Protein 4XEF (pdb70)

GO terms:
  GO:0038083 peptidyl-tyrosine autophosphorylation (P, IDA)
  GO:0014069 postsynaptic density (C, TAS)
  GO:0048167 regulation of synaptic plasticity (P, TAS)
  GO:0004715 non-membrane spanning protein tyrosine kinase activity (F, IDA)
  GO:0048471 perinuclear region of cytoplasm (C, IDA)
  GO:0005634 nucleus (C, IDA)
  GO:0005925 focal adhesion (C, IDA)
  GO:0030027 lamellipodium (C, IDA)
  GO:0043267 negative regulation of potassium ion transport (P, IDA)
  GO:2000058 regulation of ubiquitin-dependent protein catabolic process (P, IDA)
  GO:0018108 peptidyl-tyrosine phosphorylation (P, IDA)
  GO:0046777 protein autophosphorylation (P, TAS)
  GO:0001954 positive regulation of cell-matrix adhesion (P, IMP)
  GO:0042976 activation of Janus kinase activity (P, IMP)
  GO:0043066 negative regulation of apoptotic process (P, IMP)
  GO:0045638 negative regulation of myeloid cell differentiation (P, IMP)
  GO:0045860 positive regulation of protein kinase activity (P, IMP)
  GO:0030155 regulation of cell adhesion (P, IMP)
  GO:0030335 positive regulation of cell migration (P, IMP)
  GO:0030838 positive regulation of actin filament polymerization (P, IMP)

InterPro domains:
  IPR000299 FERM domain [PS50057] (39-359)
  IPR000719 Protein kinase domain [PS50011] (425-683)
  IPR001245 Serine-threonine/tyrosine-protein kinase, catalytic domain [PF07714] (427-679)
  IPR001245 Serine-threonine/tyrosine-protein kinase, catalytic domain [PR00109] (502-515)
  IPR001245 Serine-threonine/tyrosine-protein kinase, catalytic domain [PR00109] (539-557)
  IPR001245 Serine-threonine/tyrosine-protein kinase, catalytic domain [PR00109] (587-597)
  IPR001245 Serine-threonine/tyrosine-protein kinase, catalytic domain [PR00109] (606-628)
  IPR001245 Serine-threonine/tyrosine-protein kinase, catalytic domain [PR00109] (650-672)
  IPR005189 Focal adhesion kinase, targeting (FAT) domain [PF03623] (870-1000)
  IPR008266 Tyrosine-protein kinase, active site [PS00109] (545-557)
  IPR011009 Protein kinase-like domain superfamily [SSF56112] (417-694)
  IPR011993 PH-like domain superfamily [G3DSA:2.30.29.30] (260-366)
  IPR014352 FERM/acyl-CoA-binding protein superfamily [G3DSA:1.20.80.10] (136-259)
  IPR017441 Protein kinase, ATP binding site [PS00107] (431-457)
  IPR019748 FERM central domain [PF00373] (143-255)
  IPR019748 FERM central domain [cd14473] (150-254)
  IPR019749 Band 4.1 domain [SM00295] (35-265)
  IPR020635 Tyrosine-protein kinase, catalytic domain [SM00219] (425-679)
  IPR029071 Ubiquitin-like domain superfamily [SSF54236] (37-137)
  IPR035963 FERM superfamily, second domain [SSF47031] (138-256)

Radius of gyration: 25.41 Å; Cα contacts (8 Å, |Δi|>4): 255; chains: 6; bounding box: 43×77×59 Å

Organism: Homo sapiens (NCBI:txid9606)

Structure (mmCIF, N/CA/C/O backbone):
data_4XEF
#
_entry.id   4XEF
#
_cell.length_a   27.482
_cell.length_b   78.094
_cell.length_c   165.418
_cell.angle_alpha   90.00
_cell.angle_beta   90.00
_cell.angle_gamma   90.00
#
_symmetry.space_group_name_H-M   'P 21 21 21'
#
loop_
_entity.id
_entity.type
_entity.pdbx_description
1 polymer 'Protein-tyrosine kinase 2-beta'
2 polymer '20-mer peptide containing LD1 motif of leupaxin'
3 water water
#
loop_
_atom_site.group_PDB
_atom_site.id
_atom_site.type_symbol
_atom_site.label_atom_id
_atom_site.label_alt_id
_atom_site.label_comp_id
_atom_site.label_asym_id
_atom_site.label_entity_id
_atom_site.label_seq_id
_atom_site.pdbx_PDB_ins_code
_atom_site.Cartn_x
_atom_site.Cartn_y
_atom_site.Cartn_z
_atom_site.occupancy
_atom_site.B_iso_or_equiv
_atom_site.auth_seq_id
_atom_site.auth_comp_id
_atom_site.auth_asym_id
_atom_site.auth_atom_id
_atom_site.pdbx_PDB_model_num
ATOM 1 N N . MET A 1 4 ? 5.434 -6.093 6.375 1.00 60.32 870 MET A N 1
ATOM 2 C CA . MET A 1 4 ? 6.041 -4.902 6.971 1.00 61.32 870 MET A CA 1
ATOM 3 C C . MET A 1 4 ? 6.927 -4.202 5.954 1.00 63.15 870 MET A C 1
ATOM 4 O O . MET A 1 4 ? 7.812 -4.816 5.350 1.00 64.19 870 MET A O 1
ATOM 6 N N . ALA A 1 5 ? 6.683 -2.914 5.758 1.00 57.32 871 ALA A N 1
ATOM 7 C CA . ALA A 1 5 ? 7.423 -2.164 4.756 1.00 59.32 871 ALA A CA 1
ATOM 8 C C . ALA A 1 5 ? 7.947 -0.852 5.314 1.00 57.27 871 ALA A C 1
ATOM 9 O O . ALA A 1 5 ? 7.189 0.084 5.541 1.00 54.85 871 ALA A O 1
ATOM 11 N N . ASN A 1 6 ? 9.255 -0.792 5.517 1.00 57.09 872 ASN A N 1
ATOM 12 C CA . ASN A 1 6 ? 9.912 0.417 5.970 1.00 55.14 872 ASN A CA 1
ATOM 13 C C . ASN A 1 6 ? 10.103 1.390 4.826 1.00 50.38 872 ASN A C 1
ATOM 14 O O . ASN A 1 6 ? 10.158 0.987 3.670 1.00 51.81 872 ASN A O 1
ATOM 19 N N . LEU A 1 7 ? 10.211 2.672 5.149 1.00 48.49 873 LEU A N 1
ATOM 20 C CA . LEU A 1 7 ? 10.437 3.689 4.137 1.00 47.83 873 LEU A CA 1
ATOM 21 C C . LEU A 1 7 ? 11.915 4.001 3.985 1.00 46.57 873 LEU A C 1
ATOM 22 O O . LEU A 1 7 ? 12.679 3.876 4.931 1.00 47.04 873 LEU A O 1
ATOM 27 N N . ASP A 1 8 ? 12.306 4.393 2.781 1.00 47.62 874 ASP A N 1
ATOM 28 C CA . ASP A 1 8 ? 13.656 4.867 2.511 1.00 49.64 874 ASP A CA 1
ATOM 2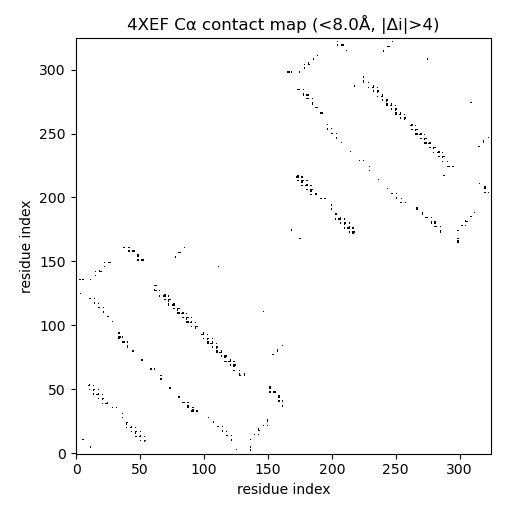9 C C . ASP A 1 8 ? 13.847 6.195 3.224 1.00 44.19 874 ASP A C 1
ATOM 30 O O . ASP A 1 8 ? 13.076 7.125 3.024 1.00 44.43 874 ASP A O 1
ATOM 35 N N . ARG A 1 9 ? 14.864 6.303 4.058 1.00 45.35 875 ARG A N 1
ATOM 36 C CA . ARG A 1 9 ? 15.023 7.544 4.805 1.00 46.93 875 ARG A CA 1
ATOM 37 C C . ARG A 1 9 ? 16.271 8.315 4.363 1.00 46.74 875 ARG A C 1
ATOM 38 O O . ARG A 1 9 ? 16.694 9.258 5.027 1.00 50.32 875 ARG A O 1
ATOM 46 N N . THR A 1 10 ? 16.823 7.930 3.220 1.00 49.31 876 THR A N 1
ATOM 47 C CA . THR A 1 10 ? 18.032 8.556 2.698 1.00 57.01 876 THR A CA 1
ATOM 48 C C . THR A 1 10 ? 17.969 10.081 2.746 1.00 57.91 876 THR A C 1
ATOM 49 O O . THR A 1 10 ? 18.793 10.716 3.405 1.00 58.56 876 THR A O 1
ATOM 53 N N . ASP A 1 11 ? 16.976 10.666 2.086 1.00 55.44 877 ASP A N 1
ATOM 54 C CA . ASP A 1 11 ? 16.808 12.116 2.150 1.00 55.39 877 ASP A CA 1
ATOM 55 C C . ASP A 1 11 ? 15.532 12.543 2.884 1.00 52.02 877 ASP A C 1
ATOM 56 O O . ASP A 1 11 ? 14.915 13.535 2.513 1.00 51.83 877 ASP A O 1
ATOM 61 N N . ASP A 1 12 ? 15.143 11.793 3.919 1.00 47.31 878 ASP A N 1
ATOM 62 C CA . ASP A 1 12 ? 13.935 12.074 4.681 1.00 42.04 878 ASP A CA 1
ATOM 63 C C . ASP A 1 12 ? 14.317 13.009 5.795 1.00 40.77 878 ASP A C 1
ATOM 64 O O . ASP A 1 12 ? 14.750 12.561 6.863 1.00 39.48 878 ASP A O 1
ATOM 69 N N . LEU A 1 13 ? 14.158 14.304 5.545 1.00 38.97 879 LEU A N 1
ATOM 70 C CA . LEU A 1 13 ? 14.549 15.331 6.508 1.00 41.40 879 LEU A CA 1
ATOM 71 C C . LEU A 1 13 ? 13.689 15.333 7.767 1.00 35.31 879 LEU A C 1
ATOM 72 O O . LEU A 1 13 ? 14.170 15.667 8.850 1.00 35.15 879 LEU A O 1
ATOM 77 N N . VAL A 1 14 ? 12.424 14.959 7.636 1.00 31.78 880 VAL A N 1
ATOM 78 C CA . VAL A 1 14 ? 11.574 14.893 8.802 1.00 33.15 880 VAL A CA 1
ATOM 79 C C . VAL A 1 14 ? 12.079 13.798 9.727 1.00 32.25 880 VAL A C 1
ATOM 80 O O . VAL A 1 14 ? 12.266 14.017 10.920 1.00 29.32 880 VAL A O 1
ATOM 84 N N . TYR A 1 15 ? 12.332 12.628 9.166 1.00 32.54 881 TYR A N 1
ATOM 85 C CA . TYR A 1 15 ? 12.927 11.526 9.912 1.00 33.65 881 TYR A CA 1
ATOM 86 C C . TYR A 1 15 ? 14.229 11.933 10.630 1.00 36.05 881 TYR A C 1
ATOM 87 O O . TYR A 1 15 ? 14.466 11.631 11.812 1.00 33.06 881 TYR A O 1
ATOM 96 N N . LEU A 1 16 ? 15.082 12.626 9.893 1.00 36.72 882 LEU A N 1
ATOM 97 C CA . LEU A 1 16 ? 16.354 13.074 10.432 1.00 36.92 882 LEU A CA 1
ATOM 98 C C . LEU A 1 16 ? 16.161 14.040 11.579 1.00 33.21 882 LEU A C 1
ATOM 99 O O . LEU A 1 16 ? 16.899 14.019 12.550 1.00 33.81 882 LEU A O 1
ATOM 104 N N . ASN A 1 17 ? 15.166 14.904 11.465 1.00 33.31 883 ASN A N 1
ATOM 105 C CA . ASN A 1 17 ? 14.976 15.912 12.491 1.00 33.76 883 ASN A CA 1
ATOM 106 C C . ASN A 1 17 ? 14.382 15.303 13.760 1.00 30.61 883 ASN A C 1
ATOM 107 O O . ASN A 1 17 ? 14.731 15.696 14.877 1.00 29.16 883 ASN A O 1
ATOM 112 N N . VAL A 1 18 ? 13.515 14.319 13.577 1.00 29.18 884 VAL A N 1
ATOM 113 C CA . VAL A 1 18 ? 12.955 13.601 14.708 1.00 30.00 884 VAL A CA 1
ATOM 114 C C . VAL A 1 18 ? 14.098 12.962 15.472 1.00 31.05 884 VAL A C 1
ATOM 115 O O . VAL A 1 18 ? 14.173 13.061 16.708 1.00 29.99 884 VAL A O 1
ATOM 119 N N . MET A 1 19 ? 15.027 12.347 14.742 1.00 30.67 885 MET A N 1
ATOM 120 C CA . MET A 1 19 ? 16.173 11.716 15.401 1.00 31.90 885 MET A CA 1
ATOM 121 C C . MET A 1 19 ? 17.004 12.720 16.186 1.00 33.20 885 MET A C 1
ATOM 122 O O . MET A 1 19 ? 17.371 12.477 17.336 1.00 34.85 885 MET A O 1
ATOM 127 N N . GLU A 1 20 ? 17.316 13.840 15.558 1.00 34.32 886 GLU A N 1
ATOM 128 C CA . GLU A 1 20 ? 18.020 14.906 16.245 1.00 35.57 886 GLU A CA 1
ATOM 129 C C . GLU A 1 20 ? 17.283 15.332 17.516 1.00 33.59 886 GLU A C 1
ATOM 130 O O . GLU A 1 20 ? 17.904 15.581 18.546 1.00 34.13 886 GLU A O 1
ATOM 136 N N . LEU A 1 21 ? 15.956 15.386 17.445 1.00 30.50 887 LEU A N 1
ATOM 137 C CA . LEU A 1 21 ? 15.163 15.839 18.575 1.00 32.69 887 LEU A CA 1
ATOM 138 C C . LEU A 1 21 ? 15.258 14.794 19.682 1.00 33.01 887 LEU A C 1
ATOM 139 O O . LEU A 1 21 ? 15.464 15.113 20.844 1.00 33.46 887 LEU A O 1
ATOM 144 N N . VAL A 1 22 ? 15.081 13.536 19.313 1.00 33.66 888 VAL A N 1
ATOM 145 C CA . VAL A 1 22 ? 15.210 12.469 20.291 1.00 32.66 888 VAL A CA 1
ATOM 146 C C . VAL A 1 22 ? 16.603 12.489 20.927 1.00 33.23 888 VAL A C 1
ATOM 147 O O . VAL A 1 22 ? 16.723 12.423 22.139 1.00 36.62 888 VAL A O 1
ATOM 151 N N . ARG A 1 23 ? 17.652 12.614 20.135 1.00 32.50 889 ARG A N 1
ATOM 152 C CA . ARG A 1 23 ? 18.988 12.650 20.699 1.00 35.86 889 ARG A CA 1
ATOM 153 C C . ARG A 1 23 ? 19.112 13.786 21.696 1.00 35.63 889 ARG A C 1
ATOM 154 O O . ARG A 1 23 ? 19.773 13.655 22.711 1.00 39.04 889 ARG A O 1
ATOM 162 N N . ALA A 1 24 ? 18.441 14.893 21.419 1.00 33.55 890 ALA A N 1
ATOM 163 C CA . ALA A 1 24 ? 18.509 16.033 22.310 1.00 36.04 890 ALA A CA 1
ATOM 164 C C . ALA A 1 24 ? 17.795 15.718 23.639 1.00 38.53 890 ALA A C 1
ATOM 165 O O . ALA A 1 24 ? 18.294 16.086 24.698 1.00 39.24 890 ALA A O 1
ATOM 167 N N . VAL A 1 25 ? 16.660 15.016 23.599 1.00 35.08 891 VAL A N 1
ATOM 168 C CA . VAL A 1 25 ? 16.010 14.631 24.842 1.00 36.42 891 VAL A CA 1
ATOM 169 C C . VAL A 1 25 ? 16.879 13.634 25.630 1.00 38.06 891 VAL A C 1
ATOM 170 O O . VAL A 1 25 ? 17.035 13.771 26.840 1.00 41.03 891 VAL A O 1
ATOM 174 N N . LEU A 1 26 ? 17.456 12.648 24.951 1.00 35.95 892 LEU A N 1
ATOM 175 C CA . LEU A 1 26 ? 18.363 11.694 25.593 1.00 38.77 892 LEU A CA 1
ATOM 176 C C . LEU A 1 26 ? 19.506 12.399 26.297 1.00 43.51 892 LEU A C 1
ATOM 177 O O . LEU A 1 26 ? 19.935 11.994 27.369 1.00 44.02 892 LEU A O 1
ATOM 182 N N . GLU A 1 27 ? 20.006 13.464 25.677 1.00 44.19 893 GLU A N 1
ATOM 183 C CA . GLU A 1 27 ? 21.060 14.253 26.291 1.00 46.69 893 GL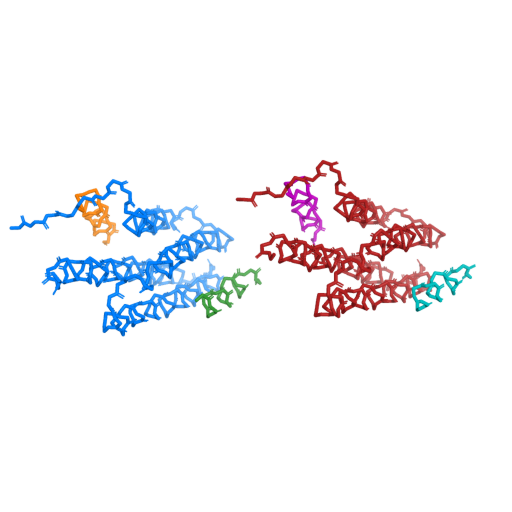U A CA 1
ATOM 184 C C . GLU A 1 27 ? 20.551 14.901 27.553 1.00 48.41 893 GLU A C 1
ATOM 185 O O . GLU A 1 27 ? 21.145 14.733 28.604 1.00 52.68 893 GLU A O 1
ATOM 191 N N . LEU A 1 28 ? 19.448 15.639 27.443 1.00 45.40 894 LEU A N 1
ATOM 192 C CA . LEU A 1 28 ? 18.814 16.267 28.606 1.00 47.29 894 LEU A CA 1
ATOM 193 C C . LEU A 1 28 ? 18.636 15.233 29.704 1.00 49.15 894 LEU A C 1
ATOM 194 O O . LEU A 1 28 ? 18.878 15.511 30.866 1.00 50.90 894 LEU A O 1
ATOM 199 N N . LYS A 1 29 ? 18.227 14.034 29.314 1.00 49.95 895 LYS A N 1
ATOM 200 C CA . LYS A 1 29 ? 17.923 12.972 30.263 1.00 49.55 895 LYS A CA 1
ATOM 201 C C . LYS A 1 29 ? 19.154 12.514 31.041 1.00 51.07 895 LYS A C 1
ATOM 202 O O . LYS A 1 29 ? 19.084 12.288 32.246 1.00 55.76 895 LYS A O 1
ATOM 208 N N . ASN A 1 30 ? 20.274 12.370 30.341 1.00 53.62 896 ASN A N 1
ATOM 209 C CA . ASN A 1 30 ? 21.459 11.728 30.901 1.00 56.75 896 ASN A CA 1
ATOM 210 C C . ASN A 1 30 ? 22.296 12.690 31.715 1.00 58.61 896 ASN A C 1
ATOM 211 O O . ASN A 1 30 ? 23.116 12.276 32.535 1.00 59.32 896 ASN A O 1
ATOM 216 N N . GLU A 1 31 ? 22.083 13.978 31.494 1.00 56.99 897 GLU A N 1
ATOM 217 C CA . GLU A 1 31 ? 22.888 14.964 32.180 1.00 61.24 897 GLU A CA 1
ATOM 218 C C . GLU A 1 31 ? 22.118 15.886 33.128 1.00 62.33 897 GLU A C 1
ATOM 219 O O . GLU A 1 31 ? 22.691 16.827 33.657 1.00 66.52 897 GLU A O 1
ATOM 225 N N . LEU A 1 32 ? 20.845 15.607 33.381 1.00 60.04 898 LEU A N 1
ATOM 226 C CA . LEU A 1 32 ? 20.072 16.464 34.272 1.00 60.20 898 LEU A CA 1
ATOM 227 C C . LEU A 1 32 ? 20.637 16.401 35.684 1.00 66.64 898 LEU A C 1
ATOM 228 O O . LEU A 1 32 ? 20.384 17.280 36.497 1.00 67.02 898 LEU A O 1
ATOM 233 N N . SER A 1 33 ? 21.397 15.347 35.965 1.00 67.66 899 SER A N 1
ATOM 234 C CA . SER A 1 33 ? 22.041 15.153 37.258 1.00 71.48 899 SER A CA 1
ATOM 235 C C . SER A 1 33 ? 23.238 16.076 37.494 1.00 74.91 899 SER A C 1
ATOM 236 O O . SER A 1 33 ? 23.334 16.717 38.534 1.00 78.45 899 SER A O 1
ATOM 239 N N . GLN A 1 34 ? 24.145 16.141 36.528 1.00 73.73 900 GLN A N 1
ATOM 240 C CA . GLN A 1 34 ? 25.355 16.941 36.658 1.00 75.09 900 GLN A CA 1
ATOM 241 C C . GLN A 1 34 ? 25.175 18.386 36.176 1.00 79.50 900 GLN A C 1
ATOM 242 O O . GLN A 1 34 ? 26.087 18.971 35.580 1.00 84.66 900 GLN A O 1
ATOM 244 N N . LEU A 1 35 ? 24.003 18.963 36.431 1.00 77.50 901 LEU A N 1
ATOM 245 C CA . LEU A 1 35 ? 23.733 20.335 35.990 1.00 76.97 901 LEU A CA 1
ATOM 246 C C . LEU A 1 35 ? 23.213 21.265 37.083 1.00 75.98 901 LEU A C 1
ATOM 247 O O . LEU A 1 35 ? 22.302 20.920 37.831 1.00 75.55 901 LEU A O 1
ATOM 252 N N . PRO A 1 36 ? 23.797 22.464 37.159 1.00 78.02 902 PRO A N 1
ATOM 253 C CA . PRO A 1 36 ? 23.400 23.529 38.077 1.00 79.49 902 PRO A CA 1
ATOM 254 C C . PRO A 1 36 ? 22.133 24.215 37.576 1.00 77.86 902 PRO A C 1
ATOM 255 O O . PRO A 1 36 ? 21.779 24.042 36.417 1.00 75.77 902 PRO A O 1
ATOM 259 N N . PRO A 1 37 ? 21.459 24.995 38.432 1.00 81.03 903 PRO A N 1
ATOM 260 C CA . PRO A 1 37 ? 20.235 25.708 38.033 1.00 80.45 903 PRO A CA 1
ATOM 261 C C . PRO A 1 37 ? 20.381 26.596 36.782 1.00 78.30 903 PRO A C 1
ATOM 262 O O . PRO A 1 37 ? 19.370 27.075 36.256 1.00 78.11 903 PRO A O 1
ATOM 266 N N . GLU A 1 38 ? 21.613 26.818 36.328 1.00 78.82 904 GLU A N 1
ATOM 267 C CA . GLU A 1 38 ? 21.861 27.673 35.171 1.00 80.59 904 GLU A CA 1
ATOM 268 C C . GLU A 1 38 ? 21.892 26.829 33.910 1.00 75.01 904 GLU A C 1
ATOM 269 O O . GLU A 1 38 ? 21.489 27.276 32.839 1.00 73.58 904 GLU A O 1
ATOM 271 N N . GLY A 1 39 ? 22.355 25.592 34.055 1.00 73.57 905 GLY A N 1
ATOM 272 C CA . GLY A 1 39 ? 22.414 24.652 32.953 1.00 69.22 905 GLY A CA 1
ATOM 273 C C . GLY A 1 39 ? 21.049 24.144 32.531 1.00 65.88 905 GLY A C 1
ATOM 274 O O . GLY A 1 39 ? 20.924 23.453 31.524 1.00 63.12 905 GLY A O 1
ATOM 275 N N . TYR A 1 40 ? 20.014 24.479 33.292 1.00 66.75 906 TYR A N 1
ATOM 276 C CA . TYR A 1 40 ? 18.668 24.038 32.932 1.00 65.03 906 TYR A CA 1
ATOM 277 C C . TYR A 1 40 ? 18.215 24.621 31.601 1.00 58.40 906 TYR A C 1
ATOM 278 O O . TYR A 1 40 ? 17.737 23.900 30.740 1.00 56.00 906 TYR A O 1
ATOM 287 N N . VAL A 1 41 ? 18.362 25.931 31.445 1.00 60.02 907 VAL A N 1
ATOM 288 C CA . VAL A 1 41 ? 17.882 26.612 30.249 1.00 58.61 907 VAL A CA 1
ATOM 289 C C . VAL A 1 41 ? 18.617 26.151 29.005 1.00 54.04 907 VAL A C 1
ATOM 290 O O . VAL A 1 41 ? 18.066 26.181 27.920 1.00 52.82 907 VAL A O 1
ATOM 294 N N . VAL A 1 42 ? 19.863 25.739 29.175 1.00 57.82 908 VAL A N 1
ATOM 295 C CA . VAL A 1 42 ? 20.679 25.260 28.072 1.00 55.35 908 VAL A CA 1
ATOM 296 C C . VAL A 1 42 ? 20.066 24.034 27.401 1.00 52.28 908 VAL A C 1
ATOM 297 O O . VAL A 1 42 ? 19.749 24.058 26.210 1.00 51.08 908 VAL A O 1
ATOM 301 N N . VAL A 1 43 ? 19.888 22.964 28.169 1.00 53.42 909 VAL A N 1
ATOM 302 C CA . VAL A 1 43 ? 19.371 21.714 27.615 1.00 47.76 909 VAL A CA 1
ATOM 303 C C . VAL A 1 43 ? 17.954 21.843 27.054 1.00 45.64 909 VAL A C 1
ATOM 304 O O . VAL A 1 43 ? 17.620 21.179 26.073 1.00 46.23 909 VAL A O 1
ATOM 308 N N . VAL A 1 44 ? 17.137 22.703 27.659 1.00 46.37 910 VAL A N 1
ATOM 309 C CA . VAL A 1 44 ? 15.761 22.907 27.211 1.00 44.65 910 VAL A CA 1
ATOM 310 C C . VAL A 1 44 ? 15.772 23.682 25.905 1.00 46.54 910 VAL A C 1
ATOM 311 O O . VAL A 1 44 ? 14.990 23.418 24.993 1.00 46.44 910 VAL A O 1
ATOM 315 N N . LYS A 1 45 ? 16.681 24.636 25.819 1.00 48.67 911 LYS A N 1
ATOM 316 C CA . LYS A 1 45 ? 16.833 25.429 24.620 1.00 49.44 911 LYS A CA 1
ATOM 317 C C . LYS A 1 45 ? 17.224 24.541 23.463 1.00 46.35 911 LYS A C 1
ATOM 318 O O . LYS A 1 45 ? 16.674 24.660 22.380 1.00 44.90 911 LYS A O 1
ATOM 324 N N . ASN A 1 46 ? 18.179 23.648 23.703 1.00 45.23 912 ASN A N 1
ATOM 325 C CA . ASN A 1 46 ? 18.626 22.730 22.659 1.00 46.51 912 ASN A CA 1
ATOM 326 C C . ASN A 1 46 ? 17.444 21.918 22.098 1.00 43.01 912 ASN A C 1
ATOM 327 O O . ASN A 1 46 ? 17.264 21.824 20.888 1.00 42.06 912 ASN A O 1
ATOM 332 N N . VAL A 1 47 ? 16.642 21.354 22.995 1.00 41.82 913 VAL A N 1
ATOM 333 C CA . VAL A 1 47 ? 15.401 20.673 22.633 1.00 38.14 913 VAL A CA 1
ATOM 334 C C . VAL A 1 47 ? 14.454 21.595 21.858 1.00 38.02 913 VAL A C 1
ATOM 335 O O . VAL A 1 47 ? 13.872 21.201 20.847 1.00 37.61 913 VAL A O 1
ATOM 339 N N . GLY A 1 48 ? 14.302 22.827 22.322 1.00 39.11 914 GLY A N 1
ATOM 340 C CA . GLY A 1 48 ? 13.481 23.787 21.606 1.00 40.39 914 GLY A CA 1
ATOM 341 C C . GLY A 1 48 ? 13.966 24.040 20.191 1.00 38.97 914 GLY A C 1
ATOM 342 O O . GLY A 1 48 ? 13.187 24.016 19.246 1.00 40.72 914 GLY A O 1
ATOM 343 N N . LEU A 1 49 ? 15.260 24.286 20.042 1.00 41.31 915 LEU A N 1
ATOM 344 C CA . LEU A 1 49 ? 15.847 24.529 18.728 1.00 42.42 915 LEU A CA 1
ATOM 345 C C . LEU A 1 49 ? 15.700 23.338 17.764 1.00 40.65 915 LEU A C 1
ATOM 346 O O . LEU A 1 49 ? 15.470 23.519 16.565 1.00 39.12 915 LEU A O 1
ATOM 351 N N . THR A 1 50 ? 15.841 22.118 18.267 1.00 37.14 916 THR A N 1
ATOM 352 C CA . THR A 1 50 ? 15.710 20.987 17.364 1.00 39.27 916 THR A CA 1
ATOM 353 C C . THR A 1 50 ? 14.237 20.755 17.031 1.00 35.77 916 THR A C 1
ATOM 354 O O . THR A 1 50 ? 13.912 20.307 15.932 1.00 34.99 916 THR A O 1
ATOM 358 N N . LEU A 1 51 ? 13.348 21.094 17.956 1.00 32.67 917 LEU A N 1
ATOM 359 C CA . LEU A 1 51 ? 11.919 21.019 17.676 1.00 34.45 917 LEU A CA 1
ATOM 360 C C . LEU A 1 51 ? 11.549 21.967 16.555 1.00 38.13 917 LEU A C 1
ATOM 361 O O . LEU A 1 51 ? 10.874 21.577 15.601 1.00 38.53 917 LEU A O 1
ATOM 366 N N . ARG A 1 52 ? 11.992 23.220 16.661 1.00 39.47 918 ARG A N 1
ATOM 367 C CA . ARG A 1 52 ? 11.726 24.203 15.604 1.00 41.30 918 ARG A CA 1
ATOM 368 C C . ARG A 1 52 ? 12.211 23.760 14.214 1.00 38.35 918 ARG A C 1
ATOM 369 O O . ARG A 1 52 ? 11.540 23.977 13.197 1.00 40.44 918 ARG A O 1
ATOM 377 N N . LYS A 1 53 ? 13.391 23.162 14.180 1.00 36.54 919 LYS A N 1
ATOM 378 C CA . LYS A 1 53 ? 13.939 22.626 12.956 1.00 35.81 919 LYS A CA 1
ATOM 379 C C . LYS A 1 53 ? 13.019 21.522 12.428 1.00 37.05 919 LYS A C 1
ATOM 380 O O . LYS A 1 53 ? 12.681 21.502 11.239 1.00 39.00 919 LYS A O 1
ATOM 386 N N . LEU A 1 54 ? 12.562 20.638 13.312 1.00 33.39 920 LEU A N 1
ATOM 387 C CA . LEU A 1 54 ? 11.668 19.567 12.892 1.00 34.02 920 LEU A CA 1
ATOM 388 C C . LEU A 1 54 ? 10.358 20.092 12.284 1.00 35.47 920 LEU A C 1
ATOM 389 O O . LEU A 1 54 ? 9.944 19.690 11.182 1.00 34.78 920 LEU A O 1
ATOM 394 N N . ILE A 1 55 ? 9.705 20.979 13.022 1.00 34.02 921 ILE A N 1
ATOM 395 C CA . ILE A 1 55 ? 8.450 21.569 12.578 1.00 35.94 921 ILE A CA 1
ATOM 396 C C . ILE A 1 55 ? 8.588 22.324 11.257 1.00 37.82 921 ILE A C 1
ATOM 397 O O . ILE A 1 55 ? 7.700 22.265 10.403 1.00 39.63 921 ILE A O 1
ATOM 402 N N . GLY A 1 56 ? 9.720 22.987 11.060 1.00 38.53 922 GLY A N 1
ATOM 403 C CA . GLY A 1 56 ? 9.944 23.700 9.827 1.00 38.20 922 GLY A CA 1
ATOM 404 C C . GLY A 1 56 ? 10.028 22.760 8.644 1.00 39.99 922 GLY A C 1
ATOM 405 O O . GLY A 1 56 ? 9.552 23.082 7.561 1.00 41.73 922 GLY A O 1
ATOM 406 N N . SER A 1 57 ? 10.633 21.592 8.857 1.00 39.78 923 SER A N 1
ATOM 407 C CA . SER A 1 57 ? 10.825 20.599 7.804 1.00 34.22 923 SER A CA 1
ATOM 408 C C . SER A 1 57 ? 9.484 19.984 7.434 1.00 37.50 923 SER A C 1
ATOM 409 O O . SER A 1 57 ? 9.221 19.679 6.267 1.00 39.02 923 SER A O 1
ATOM 412 N N . VAL A 1 58 ? 8.624 19.829 8.433 1.00 35.59 924 VAL A N 1
ATOM 413 C CA . VAL A 1 58 ? 7.259 19.372 8.189 1.00 36.82 924 VAL A CA 1
ATOM 414 C C . VAL A 1 58 ? 6.477 20.412 7.370 1.00 40.46 924 VAL A C 1
ATOM 415 O O . VAL A 1 58 ? 5.798 20.069 6.401 1.00 40.98 924 VAL A O 1
ATOM 419 N N . ASP A 1 59 ? 6.595 21.686 7.730 1.00 41.31 925 ASP A N 1
ATOM 420 C CA . ASP A 1 59 ? 5.892 22.744 6.994 1.00 43.11 925 ASP A CA 1
ATOM 421 C C . ASP A 1 59 ? 6.271 22.820 5.508 1.00 44.25 925 ASP A C 1
ATOM 422 O O . ASP A 1 59 ? 5.415 23.046 4.657 1.00 44.16 925 ASP A O 1
ATOM 427 N N . ASP A 1 60 ? 7.546 22.621 5.203 1.00 44.40 926 ASP A N 1
ATOM 428 C CA . ASP A 1 60 ? 7.975 22.535 3.816 1.00 48.06 926 ASP A CA 1
ATOM 429 C C . ASP A 1 60 ? 7.268 21.421 3.072 1.00 47.05 926 ASP A C 1
ATOM 430 O O . ASP A 1 60 ? 6.973 21.527 1.883 1.00 51.96 926 ASP A O 1
ATOM 435 N N . LEU A 1 61 ? 7.009 20.347 3.793 1.00 43.54 927 LEU A N 1
ATOM 436 C CA . LEU A 1 61 ? 6.480 19.134 3.213 1.00 43.92 927 LEU A CA 1
ATOM 437 C C . LEU A 1 61 ? 5.003 19.254 2.959 1.00 45.43 927 LEU A C 1
ATOM 438 O O . LEU A 1 61 ? 4.549 18.901 1.893 1.00 47.47 927 LEU A O 1
ATOM 443 N N . LEU A 1 62 ? 4.268 19.742 3.962 1.00 43.66 928 LEU A N 1
ATOM 444 C CA . LEU A 1 62 ? 2.789 19.809 3.959 1.00 45.34 928 LEU A CA 1
ATOM 445 C C . LEU A 1 62 ? 2.077 20.145 2.647 1.00 45.48 928 LEU A C 1
ATOM 446 O O . LEU A 1 62 ? 1.059 19.527 2.337 1.00 48.49 928 LEU A O 1
ATOM 451 N N . PRO A 1 63 ? 2.579 21.133 1.878 1.00 49.32 929 PRO A N 1
ATOM 452 C CA . PRO A 1 63 ? 1.882 21.455 0.623 1.00 49.07 929 PRO A CA 1
ATOM 453 C C . PRO A 1 63 ? 1.880 20.375 -0.466 1.00 50.22 929 PRO A C 1
ATOM 454 O O . PRO A 1 63 ? 1.040 20.428 -1.371 1.00 51.01 929 PRO A O 1
ATOM 458 N N . SER A 1 64 ? 2.797 19.419 -0.408 1.00 48.71 930 SER A N 1
ATOM 459 C CA . SER A 1 64 ? 2.868 18.413 -1.467 1.00 48.11 930 SER A CA 1
ATOM 460 C C . SER A 1 64 ? 1.965 17.200 -1.216 1.00 49.50 930 SER A C 1
ATOM 461 O O . SER A 1 64 ? 1.518 16.545 -2.168 1.00 48.40 930 SER A O 1
ATOM 464 N N . LEU A 1 65 ? 1.681 16.908 0.056 1.00 50.56 931 LEU A N 1
ATOM 465 C CA . LEU A 1 65 ? 0.794 15.794 0.393 1.00 50.72 931 LEU A CA 1
ATOM 466 C C . LEU A 1 65 ? -0.669 16.244 0.351 1.00 49.30 931 LEU A C 1
ATOM 467 O O . LEU A 1 65 ? -0.934 17.438 0.451 1.00 51.26 931 LEU A O 1
ATOM 472 N N . PRO A 1 66 ? -1.612 15.297 0.147 1.00 53.97 932 PRO A N 1
ATOM 473 C CA . PRO A 1 66 ? -3.034 15.634 -0.025 1.00 55.19 932 PRO A CA 1
ATOM 474 C C . PRO A 1 66 ? -3.592 16.412 1.147 1.00 53.73 932 PRO A C 1
ATOM 475 O O . PRO A 1 66 ? -3.123 16.269 2.276 1.00 53.27 932 PRO A O 1
ATOM 479 N N . SER A 1 67 ? -4.605 17.220 0.860 1.00 56.71 933 SER A N 1
ATOM 480 C CA . SER A 1 67 ? -5.085 18.226 1.787 1.00 54.68 933 SER A CA 1
ATOM 481 C C . SER A 1 67 ? -5.730 17.646 3.031 1.00 54.49 933 SER A C 1
ATOM 482 O O . SER A 1 67 ? -5.878 18.351 4.024 1.00 56.95 933 SER A O 1
ATOM 485 N N . SER A 1 68 ? -6.109 16.375 2.980 1.00 55.16 934 SER A N 1
ATOM 486 C CA . SER A 1 68 ? -6.820 15.737 4.090 1.00 55.13 934 SER A CA 1
ATOM 487 C C . SER A 1 68 ? -5.890 15.249 5.214 1.00 53.72 934 SER A C 1
ATOM 488 O O . SER A 1 68 ? -6.314 15.081 6.358 1.00 54.48 934 SER A O 1
ATOM 491 N N . SER A 1 69 ? -4.623 15.023 4.883 1.00 52.82 935 SER A N 1
ATOM 492 C CA . SER A 1 69 ? -3.625 14.623 5.875 1.00 49.33 935 SER A CA 1
ATOM 493 C C . SER A 1 69 ? -3.176 15.821 6.705 1.00 49.89 935 SER A C 1
ATOM 494 O O . SER A 1 69 ? -2.617 15.668 7.788 1.00 51.12 935 SER A O 1
ATOM 497 N N . ARG A 1 70 ? -3.429 17.020 6.203 1.00 48.84 936 ARG A N 1
ATOM 498 C CA . ARG A 1 70 ? -2.999 18.210 6.905 1.00 48.87 936 ARG A CA 1
ATOM 499 C C . ARG A 1 70 ? -3.677 18.383 8.259 1.00 53.11 936 ARG A C 1
ATOM 500 O O . ARG A 1 70 ? -3.060 18.896 9.176 1.00 51.56 936 ARG A O 1
ATOM 508 N N . THR A 1 71 ? -4.926 17.943 8.394 1.00 58.25 937 THR A N 1
ATOM 509 C CA . THR A 1 71 ? -5.642 18.033 9.673 1.00 54.00 937 THR A CA 1
ATOM 510 C C . THR A 1 71 ? -4.916 17.302 10.808 1.00 51.76 937 THR A C 1
ATOM 511 O O . THR A 1 71 ? -4.579 17.898 11.841 1.00 52.45 937 THR A O 1
ATOM 515 N N . GLU A 1 72 ? -4.699 16.003 10.612 1.00 51.56 938 GLU A N 1
ATOM 516 C CA . GLU A 1 72 ? -4.065 15.159 11.626 1.00 51.65 938 GLU A CA 1
ATOM 517 C C . GLU A 1 72 ? -2.660 15.654 11.939 1.00 50.64 938 GLU A C 1
ATOM 518 O O . GLU A 1 72 ? -2.254 15.734 13.098 1.00 51.79 938 GLU A O 1
ATOM 524 N N . ILE A 1 73 ? -1.923 15.995 10.891 1.00 47.93 939 ILE A N 1
ATOM 525 C CA . ILE A 1 73 ? -0.544 16.434 11.037 1.00 44.70 939 ILE A CA 1
ATOM 526 C C . ILE A 1 73 ? -0.397 17.776 11.755 1.00 46.86 939 ILE A C 1
ATOM 527 O O . ILE A 1 73 ? 0.476 17.928 12.612 1.00 47.77 939 ILE A O 1
ATOM 532 N N . GLU A 1 74 ? -1.248 18.741 11.435 1.00 48.54 940 GLU A N 1
ATOM 533 C CA . GLU A 1 74 ? -1.268 19.973 12.200 1.00 49.08 940 GLU A CA 1
ATOM 534 C C . GLU A 1 74 ? -1.708 19.690 13.622 1.00 49.04 940 GLU A C 1
ATOM 535 O O . GLU A 1 74 ? -1.362 20.416 14.544 1.00 50.88 940 GLU A O 1
ATOM 541 N N . GLY A 1 75 ? -2.464 18.618 13.810 1.00 48.51 941 GLY A N 1
ATOM 542 C CA . GLY A 1 75 ? -2.864 18.263 15.153 1.00 48.46 941 GLY A CA 1
ATOM 543 C C . GLY A 1 75 ? -1.679 17.813 15.997 1.00 48.65 941 GLY A C 1
ATOM 544 O O . GLY A 1 75 ? -1.534 18.237 17.142 1.00 49.83 941 GLY A O 1
ATOM 545 N N . THR A 1 76 ? -0.822 16.956 15.441 1.00 45.84 942 THR A N 1
ATOM 546 C CA . THR A 1 76 ? 0.370 16.512 16.167 1.00 43.48 942 THR A CA 1
ATOM 547 C C . THR A 1 76 ? 1.359 17.675 16.398 1.00 43.20 942 THR A C 1
ATOM 548 O O . THR A 1 76 ? 1.983 17.740 17.455 1.00 43.33 942 THR A O 1
ATOM 552 N N . GLN A 1 77 ? 1.471 18.604 15.444 1.00 42.83 943 GLN A N 1
ATOM 553 C CA . GLN A 1 77 ? 2.343 19.778 15.626 1.00 44.45 943 GLN A CA 1
ATOM 554 C C . GLN A 1 77 ? 1.949 20.623 16.831 1.00 44.51 943 GLN A C 1
ATOM 555 O O . GLN A 1 77 ? 2.810 21.030 17.606 1.00 43.71 943 GLN A O 1
ATOM 561 N N . LYS A 1 78 ? 0.655 20.869 16.998 1.00 48.50 944 LYS A N 1
ATOM 562 C CA . LYS A 1 78 ? 0.183 21.686 18.105 1.00 49.86 944 LYS A CA 1
ATOM 563 C C . LYS A 1 78 ? 0.454 20.951 19.410 1.00 47.35 944 LYS A C 1
ATOM 564 O O . LYS A 1 78 ? 0.780 21.567 20.413 1.00 50.99 944 LYS A O 1
ATOM 570 N N . LEU A 1 79 ? 0.336 19.628 19.390 1.00 48.85 945 LEU A N 1
ATOM 571 C CA . LEU A 1 79 ? 0.617 18.805 20.569 1.00 46.29 945 LEU A CA 1
ATOM 572 C C . LEU A 1 79 ? 2.075 18.929 21.017 1.00 46.56 945 LEU A C 1
ATOM 573 O O . LEU A 1 79 ? 2.380 18.921 22.216 1.00 47.16 945 LEU A O 1
ATOM 578 N N . LEU A 1 80 ? 2.978 19.044 20.042 1.00 44.98 946 LEU A N 1
ATOM 579 C CA . LEU A 1 80 ? 4.389 19.340 20.315 1.00 42.61 946 LEU A CA 1
ATOM 580 C C . LEU A 1 80 ? 4.598 20.718 20.992 1.00 44.19 946 LEU A C 1
ATOM 581 O O . LEU A 1 80 ? 5.415 20.843 21.905 1.00 42.42 946 LEU A O 1
ATOM 586 N N . ASN A 1 81 ? 3.872 21.747 20.568 1.00 45.58 947 ASN A N 1
ATOM 587 C CA . ASN A 1 81 ? 3.999 23.048 21.241 1.00 49.20 947 ASN A CA 1
ATOM 588 C C . ASN A 1 81 ? 3.615 22.961 22.713 1.00 49.16 947 ASN A C 1
ATOM 589 O O . ASN A 1 81 ? 4.318 23.458 23.603 1.00 45.79 947 ASN A O 1
ATOM 594 N N . LYS A 1 82 ? 2.472 22.329 22.942 1.00 50.02 948 LYS A N 1
ATOM 595 C CA . LYS A 1 82 ? 1.930 22.131 24.274 1.00 50.24 948 LYS A CA 1
ATOM 596 C C . LYS A 1 82 ? 2.921 21.334 25.147 1.00 49.21 948 LYS A C 1
ATOM 597 O O . LYS A 1 82 ? 3.057 21.568 26.350 1.00 48.89 948 LYS A O 1
ATOM 603 N N . ASP A 1 83 ? 3.640 20.414 24.519 1.00 46.63 949 ASP A N 1
ATOM 604 C CA . ASP A 1 83 ? 4.642 19.635 25.230 1.00 43.86 949 ASP A CA 1
ATOM 605 C C . ASP A 1 83 ? 5.876 20.453 25.553 1.00 42.51 949 ASP A C 1
ATOM 606 O O . ASP A 1 83 ? 6.478 20.285 26.601 1.00 41.65 949 ASP A O 1
ATOM 611 N N . LEU A 1 84 ? 6.269 21.324 24.637 1.00 44.92 950 LEU A N 1
ATOM 612 C CA . LEU A 1 84 ? 7.398 22.213 24.887 1.00 44.38 950 LEU A CA 1
ATOM 613 C C . LEU A 1 84 ? 7.035 23.207 26.005 1.00 45.78 950 LEU A C 1
ATOM 614 O O . LEU A 1 84 ? 7.834 23.473 26.911 1.00 44.00 950 LEU A O 1
ATOM 619 N N . ALA A 1 85 ? 5.825 23.758 25.932 1.00 45.84 951 ALA A N 1
ATOM 620 C CA . ALA A 1 85 ? 5.381 24.753 26.908 1.00 47.42 951 ALA A CA 1
ATOM 621 C C . ALA A 1 85 ? 5.411 24.116 28.289 1.00 50.09 951 ALA A C 1
ATOM 622 O O . ALA A 1 85 ? 5.838 24.733 29.257 1.00 51.96 951 ALA A O 1
ATOM 624 N N . GLU A 1 86 ? 4.989 22.861 28.358 1.00 48.02 952 GLU A N 1
ATOM 625 C CA . GLU A 1 86 ? 5.054 22.096 29.591 1.00 49.20 952 GLU A CA 1
ATOM 626 C C . GLU A 1 86 ? 6.485 21.849 30.078 1.00 49.98 952 GLU A C 1
ATOM 627 O O . GLU A 1 86 ? 6.761 21.936 31.279 1.00 53.02 952 GLU A O 1
ATOM 633 N N . LEU A 1 87 ? 7.398 21.545 29.161 1.00 46.59 953 LEU A N 1
ATOM 634 C CA . LEU A 1 87 ? 8.799 21.367 29.543 1.00 45.17 953 LEU A CA 1
ATOM 635 C C . LEU A 1 87 ? 9.321 22.667 30.122 1.00 46.07 953 LEU A C 1
ATOM 636 O O . LEU A 1 87 ? 10.126 22.671 31.044 1.00 44.74 953 LEU A O 1
ATOM 641 N N . ILE A 1 88 ? 8.843 23.779 29.585 1.00 47.30 954 ILE A N 1
ATOM 642 C CA . ILE A 1 88 ? 9.304 25.074 30.064 1.00 50.12 954 ILE A CA 1
ATOM 643 C C . ILE A 1 88 ? 8.783 25.367 31.477 1.00 53.26 954 ILE A C 1
ATOM 644 O O . ILE A 1 88 ? 9.529 25.884 32.313 1.00 52.07 954 ILE A O 1
ATOM 649 N N . ASN A 1 89 ? 7.524 25.020 31.743 1.00 51.59 955 ASN A N 1
ATOM 650 C CA . ASN A 1 89 ? 6.942 25.191 33.072 1.00 54.33 955 ASN A CA 1
ATOM 651 C C . ASN A 1 89 ? 7.726 24.410 34.108 1.00 54.43 955 ASN A C 1
ATOM 652 O O . ASN A 1 89 ? 8.070 24.932 35.166 1.00 56.23 955 ASN A O 1
ATOM 657 N N . LYS A 1 90 ? 8.023 23.160 33.777 1.00 51.30 956 LYS A N 1
ATOM 658 C CA . LYS A 1 90 ? 8.796 22.286 34.648 1.00 50.78 956 LYS A CA 1
ATOM 659 C C . LYS A 1 90 ? 10.255 22.732 34.798 1.00 51.38 956 LYS A C 1
ATOM 660 O O . LYS A 1 90 ? 10.897 22.439 35.810 1.00 55.16 956 LYS A O 1
ATOM 666 N N . MET A 1 91 ? 10.785 23.432 33.803 1.00 48.65 957 MET A N 1
ATOM 667 C CA . MET A 1 91 ? 12.105 24.012 33.961 1.00 49.93 957 MET A CA 1
ATOM 668 C C . MET A 1 91 ? 12.055 25.134 35.008 1.00 53.05 957 MET A C 1
ATOM 669 O O . MET A 1 91 ? 12.935 25.238 35.851 1.00 54.14 957 MET A O 1
ATOM 674 N N . ARG A 1 92 ? 11.017 25.961 34.956 1.00 52.45 958 ARG A N 1
ATOM 675 C CA . ARG A 1 92 ? 10.868 27.069 35.888 1.00 56.29 958 ARG A CA 1
ATOM 676 C C . ARG A 1 92 ? 10.743 26.574 37.322 1.00 59.32 958 ARG A C 1
ATOM 677 O O . ARG A 1 92 ? 11.378 27.106 38.231 1.00 59.55 958 ARG A O 1
ATOM 685 N N . LEU A 1 93 ? 9.907 25.564 37.522 1.00 56.70 959 LEU A N 1
ATOM 686 C CA . LEU A 1 93 ? 9.732 24.994 38.841 1.00 56.48 959 LEU A CA 1
ATOM 687 C C . LEU A 1 93 ? 11.039 24.430 39.364 1.00 57.20 959 LEU A C 1
ATOM 688 O O . LEU A 1 93 ? 11.305 24.492 40.560 1.00 60.65 959 LEU A O 1
ATOM 693 N N . ALA A 1 94 ? 11.857 23.880 38.477 1.00 53.28 960 ALA A N 1
ATOM 694 C CA . ALA A 1 94 ? 13.122 23.299 38.914 1.00 54.99 960 ALA A CA 1
ATOM 695 C C . ALA A 1 94 ? 14.107 24.383 39.329 1.00 58.27 960 ALA A C 1
ATOM 696 O O . ALA A 1 94 ? 14.915 24.189 40.243 1.00 57.66 960 ALA A O 1
ATOM 698 N N . GLN A 1 95 ? 14.037 25.525 38.651 1.00 56.29 961 GLN A N 1
ATOM 699 C CA . GLN A 1 95 ? 14.935 26.631 38.944 1.00 59.77 961 GLN A CA 1
ATOM 700 C C . GLN A 1 95 ? 14.576 27.279 40.275 1.00 62.32 961 GLN A C 1
ATOM 701 O O . GLN A 1 95 ? 15.441 27.766 41.000 1.00 61.77 961 GLN A O 1
ATOM 707 N N . GLN A 1 96 ? 13.286 27.265 40.581 1.00 62.07 962 GLN A N 1
ATOM 708 C CA . GLN A 1 96 ? 12.762 27.887 41.781 1.00 62.14 962 GLN A CA 1
ATOM 709 C C . GLN A 1 96 ? 12.916 26.979 43.000 1.00 64.11 962 GLN A C 1
ATOM 710 O O . GLN A 1 96 ? 12.926 27.454 44.128 1.00 69.63 962 GLN A O 1
ATOM 716 N N . ASN A 1 97 ? 13.034 25.677 42.773 1.00 61.11 963 ASN A N 1
ATOM 717 C CA . ASN A 1 97 ? 13.192 24.729 43.863 1.00 58.65 963 ASN A CA 1
ATOM 718 C C . ASN A 1 97 ? 14.593 24.149 43.833 1.00 57.98 963 ASN A C 1
ATOM 719 O O . ASN A 1 97 ? 14.813 23.005 44.214 1.00 59.81 963 ASN A O 1
ATOM 724 N N . ALA A 1 98 ? 15.539 24.960 43.384 1.00 56.45 964 ALA A N 1
ATOM 725 C CA . ALA A 1 98 ? 16.921 24.534 43.216 1.00 58.43 964 ALA A CA 1
ATOM 726 C C . ALA A 1 98 ? 17.620 24.187 44.532 1.00 63.49 964 ALA A C 1
ATOM 727 O O . ALA A 1 98 ? 18.486 23.315 44.575 1.00 61.21 964 ALA A O 1
ATOM 729 N N . VAL A 1 99 ? 17.263 24.892 45.600 1.00 65.88 965 VAL A N 1
ATOM 730 C CA . VAL A 1 99 ? 17.875 24.640 46.897 1.00 66.21 965 VAL A CA 1
ATOM 731 C C . VAL A 1 99 ? 16.850 24.157 47.920 1.00 65.92 965 VAL A C 1
ATOM 732 O O . VAL A 1 99 ? 17.097 24.199 49.119 1.00 70.71 965 VAL A O 1
ATOM 736 N N . THR A 1 100 ? 15.699 23.695 47.449 1.00 63.37 966 THR A N 1
ATOM 737 C CA . THR A 1 100 ? 14.693 23.148 48.350 1.00 64.98 966 THR A CA 1
ATOM 738 C C . THR A 1 100 ? 14.680 21.630 48.241 1.00 62.30 966 THR A C 1
ATOM 739 O O . THR A 1 100 ? 15.479 21.051 47.507 1.00 62.30 966 THR A O 1
ATOM 743 N N . SER A 1 101 ? 13.774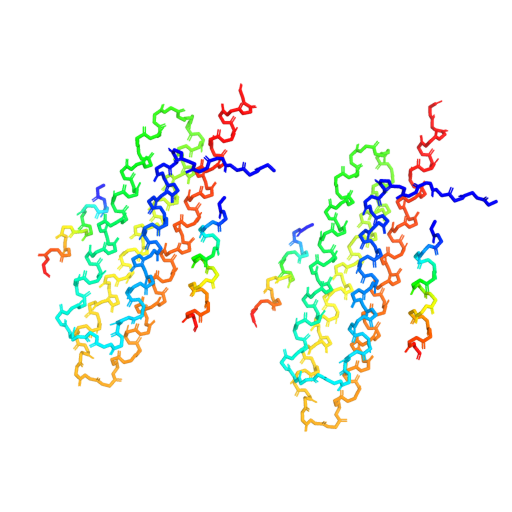 20.986 48.969 1.00 61.95 967 SER A N 1
ATOM 744 C CA . SER A 1 101 ? 13.707 19.530 48.947 1.00 62.36 967 SER A CA 1
ATOM 745 C C . SER A 1 101 ? 12.752 19.012 47.866 1.00 61.34 967 SER A C 1
ATOM 746 O O . SER A 1 101 ? 12.448 17.824 47.804 1.00 62.30 967 SER A O 1
ATOM 749 N N . LEU A 1 102 ? 12.282 19.910 47.012 1.00 60.91 968 LEU A N 1
ATOM 750 C CA . LEU A 1 102 ? 11.440 19.512 45.903 1.00 59.85 968 LEU A CA 1
ATOM 751 C C . LEU A 1 102 ? 12.252 19.480 44.623 1.00 57.85 968 LEU A C 1
ATOM 752 O O . LEU A 1 102 ? 11.705 19.333 43.541 1.00 59.56 968 LEU A O 1
ATOM 757 N N . SER A 1 103 ? 13.565 19.620 44.756 1.00 61.39 969 SER A N 1
ATOM 758 C CA . SER A 1 103 ? 14.460 19.660 43.607 1.00 58.70 969 SER A CA 1
ATOM 759 C C . SER A 1 103 ? 14.386 18.379 42.773 1.00 58.18 969 SER A C 1
ATOM 760 O O . SER A 1 103 ? 14.343 18.424 41.553 1.00 58.02 969 SER A O 1
ATOM 763 N N . GLU A 1 104 ? 14.363 17.238 43.442 1.00 62.50 970 GLU A N 1
ATOM 764 C CA . GLU A 1 104 ? 14.304 15.960 42.754 1.00 61.60 970 GLU A CA 1
ATOM 765 C C . GLU A 1 104 ? 12.997 15.799 41.985 1.00 59.39 970 GLU A C 1
ATOM 766 O O . GLU A 1 104 ? 12.988 15.354 40.829 1.00 59.94 970 GLU A O 1
ATOM 772 N N . GLU A 1 105 ? 11.898 16.171 42.630 1.00 56.99 971 GLU A N 1
ATOM 773 C CA . GLU A 1 105 ? 10.576 16.021 42.044 1.00 58.40 971 GLU A CA 1
ATOM 774 C C . GLU A 1 105 ? 10.407 16.914 40.810 1.00 56.71 971 GLU A C 1
ATOM 775 O O . GLU A 1 105 ? 9.698 16.574 39.869 1.00 55.29 971 GLU A O 1
ATOM 781 N N . ALA A 1 106 ? 11.079 18.052 40.821 1.00 56.04 972 ALA A N 1
ATOM 782 C CA . ALA A 1 106 ? 11.022 18.976 39.712 1.00 52.69 972 ALA A CA 1
ATOM 783 C C . ALA A 1 106 ? 11.807 18.442 38.505 1.00 53.39 972 ALA A C 1
ATOM 784 O O . ALA A 1 106 ? 11.301 18.414 37.374 1.00 48.71 972 ALA A O 1
ATOM 786 N N . LYS A 1 107 ? 13.029 17.978 38.756 1.00 52.54 973 LYS A N 1
ATOM 787 C CA . LYS A 1 107 ? 13.861 17.466 37.680 1.00 51.00 973 LYS A CA 1
ATOM 788 C C . LYS A 1 107 ? 13.267 16.178 37.140 1.00 49.99 973 LYS A C 1
ATOM 789 O O . LYS A 1 107 ? 13.391 15.889 35.955 1.00 51.07 973 LYS A O 1
ATOM 795 N N . ARG A 1 108 ? 12.587 15.432 38.005 1.00 51.24 974 ARG A N 1
ATOM 796 C CA . ARG A 1 108 ? 11.888 14.215 37.596 1.00 53.05 974 ARG A CA 1
ATOM 797 C C . ARG A 1 108 ? 10.730 14.552 36.646 1.00 51.28 974 ARG A C 1
ATOM 798 O O . ARG A 1 108 ? 10.472 13.849 35.656 1.00 49.31 974 ARG A O 1
ATOM 806 N N . GLN A 1 109 ? 10.038 15.644 36.949 1.00 48.47 975 GLN A N 1
ATOM 807 C CA . GLN A 1 109 ? 8.968 16.107 36.079 1.00 50.34 975 GLN A CA 1
ATOM 808 C C . GLN A 1 109 ? 9.491 16.755 34.814 1.00 45.81 975 GLN A C 1
ATOM 809 O O . GLN A 1 109 ? 8.763 16.860 33.834 1.00 43.41 975 GLN A O 1
ATOM 815 N N . MET A 1 110 ? 10.747 17.190 34.845 1.00 45.93 976 MET A N 1
ATOM 816 C CA . MET A 1 110 ? 11.403 17.683 33.643 1.00 44.28 976 MET A CA 1
ATOM 817 C C . MET A 1 110 ? 11.704 16.536 32.689 1.00 44.29 976 MET A C 1
ATOM 818 O O . MET A 1 110 ? 11.501 16.661 31.482 1.00 42.90 976 MET A O 1
ATOM 823 N N . LEU A 1 111 ? 12.199 15.426 33.232 1.00 44.62 977 LEU A N 1
ATOM 824 C CA . LEU A 1 111 ? 12.513 14.253 32.424 1.00 45.16 977 LEU A CA 1
ATOM 825 C C . LEU A 1 111 ? 11.247 13.669 31.774 1.00 45.05 977 LEU A C 1
ATOM 826 O O . LEU A 1 111 ? 11.235 13.279 30.594 1.00 42.97 977 LEU A O 1
ATOM 831 N N . THR A 1 112 ? 10.176 13.644 32.557 1.00 44.32 978 THR A N 1
ATOM 832 C CA . THR A 1 112 ? 8.877 13.171 32.093 1.00 43.26 978 THR A CA 1
ATOM 833 C C . THR A 1 112 ? 8.325 14.020 30.951 1.00 40.40 978 THR A C 1
ATOM 834 O O . THR A 1 112 ? 7.907 13.488 29.923 1.00 40.82 978 THR A O 1
ATOM 838 N N . ALA A 1 113 ? 8.319 15.332 31.136 1.00 38.82 979 ALA A N 1
ATOM 839 C CA . ALA A 1 113 ? 7.854 16.253 30.100 1.00 37.63 979 ALA A CA 1
ATOM 840 C C . ALA A 1 113 ? 8.647 16.134 28.769 1.00 37.95 979 ALA A C 1
ATOM 841 O O . ALA A 1 113 ? 8.060 16.103 27.680 1.00 36.96 979 ALA A O 1
ATOM 843 N N . SER A 1 114 ? 9.973 16.056 28.862 1.00 36.27 980 SER A N 1
ATOM 844 C CA . SER A 1 114 ? 10.818 15.885 27.685 1.00 35.50 980 SER A CA 1
ATOM 845 C C . SER A 1 114 ? 10.582 14.524 27.061 1.00 35.55 980 SER A C 1
ATOM 846 O O . SER A 1 114 ? 10.646 14.366 25.847 1.00 37.14 980 SER A O 1
ATOM 849 N N . HIS A 1 115 ? 10.302 13.536 27.898 1.00 37.31 981 HIS A N 1
ATOM 850 C CA . HIS A 1 115 ? 10.013 12.202 27.407 1.00 39.11 981 HIS A CA 1
ATOM 851 C C . HIS A 1 115 ? 8.773 12.235 26.509 1.00 37.16 981 HIS A C 1
ATOM 852 O O . HIS A 1 115 ? 8.783 11.717 25.394 1.00 35.51 981 HIS A O 1
ATOM 859 N N . THR A 1 116 ? 7.710 12.862 27.014 1.00 37.57 982 THR A N 1
ATOM 860 C CA . THR A 1 116 ? 6.445 12.998 26.288 1.00 36.82 982 THR A CA 1
ATOM 861 C C . THR A 1 116 ? 6.660 13.731 24.959 1.00 35.31 982 THR A C 1
ATOM 862 O O . THR A 1 116 ? 6.034 13.416 23.953 1.00 33.78 982 THR A O 1
ATOM 866 N N . LEU A 1 117 ? 7.554 14.706 24.969 1.00 34.01 983 LEU A N 1
ATOM 867 C CA . LEU A 1 117 ? 7.883 15.446 23.767 1.00 34.80 983 LEU A CA 1
ATOM 868 C C . LEU A 1 117 ? 8.525 14.542 22.726 1.00 34.45 983 LEU A C 1
ATOM 869 O O . LEU A 1 117 ? 8.199 14.612 21.548 1.00 33.07 983 LEU A O 1
ATOM 874 N N . ALA A 1 118 ? 9.430 13.675 23.158 1.00 34.01 984 ALA A N 1
ATOM 875 C CA . ALA A 1 118 ? 10.069 12.750 22.221 1.00 31.89 984 ALA A CA 1
ATOM 876 C C . ALA A 1 118 ? 9.074 11.767 21.634 1.00 33.41 984 ALA A C 1
ATOM 877 O O . ALA A 1 118 ? 9.083 11.493 20.436 1.00 31.77 984 ALA A O 1
ATOM 879 N N . VAL A 1 119 ? 8.225 11.208 22.493 1.00 35.77 985 VAL A N 1
ATOM 880 C CA . VAL A 1 119 ? 7.216 10.260 22.032 1.00 37.99 985 VAL A CA 1
ATOM 881 C C . VAL A 1 119 ? 6.242 10.934 21.063 1.00 36.72 985 VAL A C 1
ATOM 882 O O . VAL A 1 119 ? 5.857 10.345 20.057 1.00 36.25 985 VAL A O 1
ATOM 886 N N . ASP A 1 120 ? 5.856 12.177 21.344 1.00 34.39 986 ASP A N 1
ATOM 887 C CA . ASP A 1 120 ? 4.897 12.847 20.465 1.00 35.27 986 ASP A CA 1
ATOM 888 C C . ASP A 1 120 ? 5.548 13.311 19.157 1.00 34.76 986 ASP A C 1
ATOM 889 O O . ASP A 1 120 ? 4.864 13.538 18.157 1.00 34.99 986 ASP A O 1
ATOM 894 N N . ALA A 1 121 ? 6.871 13.411 19.156 1.00 34.75 987 ALA A N 1
ATOM 895 C CA . ALA A 1 121 ? 7.610 13.674 17.933 1.00 32.03 987 ALA A CA 1
ATOM 896 C C . ALA A 1 121 ? 7.530 12.441 17.069 1.00 32.24 987 ALA A C 1
ATOM 897 O O 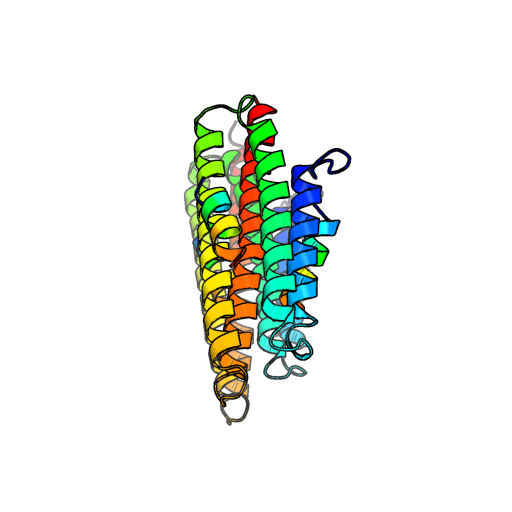. ALA A 1 121 ? 7.509 12.534 15.861 1.00 29.60 987 ALA A O 1
ATOM 899 N N . LYS A 1 122 ? 7.496 11.271 17.706 1.00 33.54 988 LYS A N 1
ATOM 900 C CA . LYS A 1 122 ? 7.358 10.020 16.974 1.00 32.40 988 LYS A CA 1
ATOM 901 C C . LYS A 1 122 ? 5.943 9.934 16.401 1.00 34.79 988 LYS A C 1
ATOM 902 O O . LYS A 1 122 ? 5.732 9.456 15.275 1.00 38.03 988 LYS A O 1
ATOM 908 N N . ASN A 1 123 ? 4.965 10.410 17.167 1.00 35.75 989 ASN A N 1
ATOM 909 C CA . ASN A 1 123 ? 3.584 10.428 16.690 1.00 36.01 989 ASN A CA 1
ATOM 910 C C . ASN A 1 123 ? 3.483 11.271 15.424 1.00 35.53 989 ASN A C 1
ATOM 911 O O . ASN A 1 123 ? 2.806 10.888 14.471 1.00 36.02 989 ASN A O 1
ATOM 916 N N . LEU A 1 124 ? 4.155 12.419 15.406 1.00 35.13 990 LEU A N 1
ATOM 917 C CA . LEU A 1 124 ? 4.200 13.240 14.184 1.00 34.37 990 LEU A CA 1
ATOM 918 C C . LEU A 1 124 ? 4.776 12.471 13.008 1.00 31.94 990 LEU A C 1
ATOM 919 O O . LEU A 1 124 ? 4.215 12.489 11.919 1.00 35.60 990 LEU A O 1
ATOM 924 N N . LEU A 1 125 ? 5.911 11.815 13.221 1.00 32.85 991 LEU A N 1
ATOM 925 C CA . LEU A 1 125 ? 6.577 11.080 12.150 1.00 33.75 991 LEU A CA 1
ATOM 926 C C . LEU A 1 125 ? 5.661 10.015 11.560 1.00 34.92 991 LEU A C 1
ATOM 927 O O . LEU A 1 125 ? 5.598 9.850 10.340 1.00 37.46 991 LEU A O 1
ATOM 932 N N . ASP A 1 126 ? 4.914 9.314 12.401 1.00 35.53 992 ASP A N 1
ATOM 933 C CA . ASP A 1 126 ? 3.990 8.281 11.902 1.00 37.71 992 ASP A CA 1
ATOM 934 C C . ASP A 1 126 ? 2.833 8.862 11.091 1.00 37.42 992 ASP A C 1
ATOM 935 O O . ASP A 1 126 ? 2.449 8.322 10.051 1.00 38.65 992 ASP A O 1
ATOM 940 N N . ALA A 1 127 ? 2.301 9.984 11.546 1.00 32.60 993 ALA A N 1
ATOM 941 C CA . ALA A 1 127 ? 1.283 10.684 10.782 1.00 36.72 993 ALA A CA 1
ATOM 942 C C . ALA A 1 127 ? 1.821 11.187 9.434 1.00 37.48 993 ALA A C 1
ATOM 943 O O . ALA A 1 127 ? 1.083 11.230 8.454 1.00 37.38 993 ALA A O 1
ATOM 945 N N . VAL A 1 128 ? 3.100 11.560 9.383 1.00 35.13 994 VAL A N 1
ATOM 946 C CA . VAL A 1 128 ? 3.700 12.032 8.140 1.00 36.40 994 VAL A CA 1
ATOM 947 C C . VAL A 1 128 ? 4.006 10.865 7.209 1.00 38.55 994 VAL A C 1
ATOM 948 O O . VAL A 1 128 ? 3.789 10.967 5.995 1.00 38.74 994 VAL A O 1
ATOM 952 N N . ASP A 1 129 ? 4.523 9.765 7.768 1.00 39.29 995 ASP A N 1
ATOM 953 C CA . ASP A 1 129 ? 4.786 8.550 6.975 1.00 41.41 995 ASP A CA 1
ATOM 954 C C . ASP A 1 129 ? 3.493 7.996 6.388 1.00 45.29 995 ASP A C 1
ATOM 955 O O . ASP A 1 129 ? 3.431 7.641 5.206 1.00 46.79 995 ASP A O 1
ATOM 960 N N . GLN A 1 130 ? 2.461 7.954 7.225 1.00 43.41 996 GL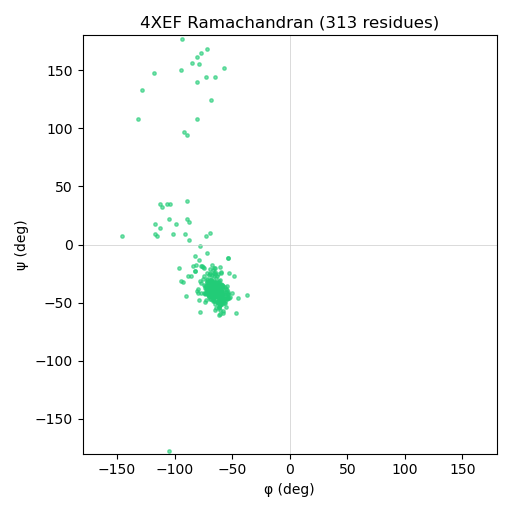N A N 1
ATOM 961 C CA . GLN A 1 130 ? 1.142 7.498 6.824 1.00 45.29 996 GLN A CA 1
ATOM 962 C C . GLN A 1 130 ? 0.573 8.357 5.690 1.00 48.59 996 GLN A C 1
ATOM 963 O O . GLN A 1 130 ? -0.079 7.835 4.793 1.00 53.51 996 GLN A O 1
ATOM 969 N N . ALA A 1 131 ? 0.841 9.662 5.705 1.00 45.06 997 ALA A N 1
ATOM 970 C CA . ALA A 1 131 ? 0.353 10.544 4.642 1.00 46.08 997 ALA A CA 1
ATOM 971 C C . ALA A 1 131 ? 1.115 10.333 3.334 1.00 50.53 997 ALA A C 1
ATOM 972 O O . ALA A 1 131 ? 0.511 10.336 2.264 1.00 53.44 997 ALA A O 1
ATOM 974 N N . LYS A 1 132 ? 2.436 10.175 3.425 1.00 49.75 998 LYS A N 1
ATOM 975 C CA . LYS A 1 132 ? 3.267 9.910 2.253 1.00 49.26 998 LYS A CA 1
ATOM 976 C C . LYS A 1 132 ? 2.816 8.654 1.533 1.00 54.46 998 LYS A C 1
ATOM 977 O O . LYS A 1 132 ? 2.658 8.648 0.310 1.00 59.09 998 LYS A O 1
ATOM 983 N N . VAL A 1 133 ? 2.612 7.604 2.317 1.00 55.60 999 VAL A N 1
ATOM 984 C CA . VAL A 1 133 ? 2.243 6.292 1.829 1.00 57.01 999 VAL A CA 1
ATOM 985 C C . VAL A 1 133 ? 0.801 6.209 1.324 1.00 61.69 999 VAL A C 1
ATOM 986 O O . VAL A 1 133 ? 0.549 5.526 0.339 1.00 65.68 999 VAL A O 1
ATOM 990 N N . LEU A 1 134 ? -0.130 6.921 1.958 1.00 60.44 1000 LEU A N 1
ATOM 991 C CA . LEU A 1 134 ? -1.490 6.985 1.436 1.00 62.74 1000 LEU A CA 1
ATOM 992 C C . LEU A 1 134 ? -1.448 7.600 0.047 1.00 67.58 1000 LEU A C 1
ATOM 993 O O . LEU A 1 134 ? -2.000 7.046 -0.899 1.00 73.31 1000 LEU A O 1
ATOM 998 N N . ALA A 1 135 ? -0.768 8.741 -0.065 1.00 66.83 1001 ALA A N 1
ATOM 999 C CA . ALA A 1 135 ? -0.716 9.509 -1.306 1.00 67.35 1001 ALA A CA 1
ATOM 1000 C C . ALA A 1 135 ? 0.041 8.745 -2.372 1.00 70.88 1001 ALA A C 1
ATOM 1001 O O . ALA A 1 135 ? -0.119 8.997 -3.565 1.00 75.30 1001 ALA A O 1
ATOM 1003 N N . ASN A 1 136 ? 0.871 7.812 -1.922 1.00 71.66 1002 ASN A N 1
ATOM 1004 C CA . ASN A 1 136 ? 1.689 7.005 -2.811 1.00 74.28 1002 ASN A CA 1
ATOM 1005 C C . ASN A 1 136 ? 0.823 6.151 -3.713 1.00 80.71 1002 ASN A C 1
ATOM 1006 O O . ASN A 1 136 ? 1.141 5.950 -4.887 1.00 87.40 1002 ASN A O 1
ATOM 1011 N N . LEU A 1 137 ? -0.278 5.649 -3.163 1.00 77.88 1003 LEU A N 1
ATOM 1012 C CA . LEU A 1 137 ? -1.209 4.861 -3.959 1.00 84.44 1003 LEU A CA 1
ATOM 1013 C C . LEU A 1 137 ? -2.507 5.605 -4.283 1.00 88.88 1003 LEU A C 1
ATOM 1014 O O . LEU A 1 137 ? -3.576 4.989 -4.355 1.00 92.14 1003 LEU A O 1
ATOM 1019 N N . ALA A 1 138 ? -2.411 6.917 -4.490 1.00 87.50 1004 ALA A N 1
ATOM 1020 C CA . ALA A 1 138 ? -3.593 7.740 -4.756 1.00 89.35 1004 ALA A CA 1
ATOM 1021 C C . ALA A 1 138 ? -3.901 7.840 -6.249 1.00 92.03 1004 ALA A C 1
ATOM 1022 O O . ALA A 1 138 ? -5.055 7.726 -6.664 1.00 95.56 1004 ALA A O 1
ATOM 1024 N N . HIS A 1 139 ? -2.866 8.060 -7.052 1.00 93.00 1005 HIS A N 1
ATOM 1025 C CA . HIS A 1 139 ? -3.041 8.205 -8.492 1.00 95.83 1005 HIS A CA 1
ATOM 1026 C C . HIS A 1 139 ? -2.329 7.087 -9.241 1.00 95.85 1005 HIS A C 1
ATOM 1027 O O . HIS A 1 139 ? -2.959 6.130 -9.683 1.00 97.05 1005 HIS A O 1
ATOM 1029 N N . MET B 2 1 ? 12.991 3.140 9.302 1.00 58.06 1 MET B N 1
ATOM 1030 C CA . MET B 2 1 ? 13.071 3.723 10.641 1.00 55.02 1 MET B CA 1
ATOM 1031 C C . MET B 2 1 ? 13.945 2.963 11.652 1.00 58.39 1 MET B C 1
ATOM 1032 O O . MET B 2 1 ? 13.759 3.095 12.859 1.00 61.09 1 MET B O 1
ATOM 1037 N N . GLU B 2 2 ? 14.880 2.152 11.180 1.00 60.51 2 GLU B N 1
ATOM 1038 C CA . GLU B 2 2 ? 15.655 1.340 12.115 1.00 61.05 2 GLU B CA 1
ATOM 1039 C C . GLU B 2 2 ? 16.435 2.156 13.156 1.00 59.86 2 GLU B C 1
ATOM 1040 O O . GLU B 2 2 ? 16.336 1.876 14.343 1.00 60.83 2 GLU B O 1
ATOM 1046 N N . GLU B 2 3 ? 17.195 3.163 12.730 1.00 56.21 3 GLU B N 1
ATOM 1047 C CA . GLU B 2 3 ? 18.052 3.902 13.662 1.00 52.24 3 GLU B CA 1
ATOM 1048 C C . GLU B 2 3 ? 17.250 4.651 14.752 1.00 52.80 3 GLU B C 1
ATOM 1049 O O . GLU B 2 3 ? 17.688 4.759 15.901 1.00 52.70 3 GLU B O 1
ATOM 1055 N N . LEU B 2 4 ? 16.060 5.127 14.396 1.00 52.24 4 LEU B N 1
ATOM 1056 C CA . LEU B 2 4 ? 15.205 5.859 15.325 1.00 48.17 4 LEU B CA 1
ATOM 1057 C C . LEU B 2 4 ? 14.579 4.943 16.369 1.00 51.26 4 LEU B C 1
ATOM 1058 O O . LEU B 2 4 ? 14.478 5.296 17.549 1.00 48.28 4 LEU B O 1
ATOM 1063 N N . ASP B 2 5 ? 14.138 3.773 15.930 1.00 52.64 5 ASP B N 1
ATOM 1064 C CA . ASP B 2 5 ? 13.558 2.802 16.849 1.00 55.46 5 ASP B CA 1
ATOM 1065 C C . ASP B 2 5 ? 14.556 2.414 17.940 1.00 55.50 5 ASP B C 1
ATOM 1066 O O . ASP B 2 5 ? 14.176 2.186 19.090 1.00 56.12 5 ASP B O 1
ATOM 1071 N N . ALA B 2 6 ? 15.830 2.348 17.572 1.00 54.98 6 ALA B N 1
ATOM 1072 C CA . ALA B 2 6 ? 16.887 2.066 18.537 1.00 55.47 6 ALA B CA 1
ATOM 1073 C C . ALA B 2 6 ? 17.087 3.240 19.511 1.00 55.87 6 ALA B C 1
ATOM 1074 O O . ALA B 2 6 ? 17.354 3.023 20.699 1.00 59.96 6 ALA B O 1
ATOM 1076 N N . LEU B 2 7 ? 16.955 4.474 19.015 1.00 53.70 7 LEU B N 1
ATOM 1077 C CA . LEU B 2 7 ? 17.011 5.657 19.878 1.00 52.25 7 LEU B CA 1
ATOM 1078 C C . LEU B 2 7 ? 15.807 5.692 20.800 1.00 50.48 7 LEU B C 1
ATOM 1079 O O . LEU B 2 7 ? 15.913 6.124 21.944 1.00 48.26 7 LEU B O 1
ATOM 1084 N N . LEU B 2 8 ? 14.655 5.263 20.280 1.00 53.48 8 LEU B N 1
ATOM 1085 C CA . LEU B 2 8 ? 13.418 5.195 21.062 1.00 51.31 8 LEU B CA 1
ATOM 1086 C C . LEU B 2 8 ? 13.481 4.106 22.124 1.00 53.03 8 LEU B C 1
ATOM 1087 O O . LEU B 2 8 ? 12.773 4.173 23.125 1.00 54.21 8 LEU B O 1
ATOM 1092 N N . GLU B 2 9 ? 14.326 3.105 21.903 1.00 55.87 9 GLU B N 1
ATOM 1093 C CA . GLU B 2 9 ? 14.527 2.048 22.900 1.00 60.89 9 GLU B CA 1
ATOM 1094 C C . GLU B 2 9 ? 15.469 2.528 23.995 1.00 61.85 9 GLU B C 1
ATOM 1095 O O . GLU B 2 9 ? 15.235 2.281 25.171 1.00 63.23 9 GLU B O 1
ATOM 1097 N N . GLU B 2 10 ? 16.527 3.225 23.604 1.00 61.41 10 GLU B N 1
ATOM 1098 C CA . GLU B 2 10 ? 17.453 3.798 24.572 1.00 63.32 10 GLU B CA 1
ATOM 1099 C C . GLU B 2 10 ? 16.698 4.764 25.482 1.00 61.65 10 GLU B C 1
ATOM 1100 O O . GLU B 2 10 ? 16.954 4.857 26.690 1.00 63.11 10 GLU B O 1
ATOM 1106 N N . LEU B 2 11 ? 15.755 5.480 24.880 1.00 58.54 11 LEU B N 1
ATOM 1107 C CA . LEU B 2 11 ? 14.918 6.421 25.612 1.00 59.23 11 LEU B CA 1
ATOM 1108 C C . LEU B 2 11 ? 14.088 5.689 26.672 1.00 58.89 11 LEU B C 1
ATOM 1109 O O . LEU B 2 11 ? 13.867 6.206 27.776 1.00 58.70 11 LEU B O 1
ATOM 1114 N N . GLU B 2 12 ? 13.636 4.486 26.338 1.00 58.46 12 GLU B N 1
ATOM 1115 C CA . GLU B 2 12 ? 12.869 3.687 27.297 1.00 66.92 12 GLU B CA 1
ATOM 1116 C C . GLU B 2 12 ? 13.740 3.263 28.485 1.00 69.21 12 GLU B C 1
ATOM 1117 O O . GLU B 2 12 ? 13.339 3.406 29.637 1.00 70.99 12 GLU B O 1
ATOM 1119 N N . ARG B 2 13 ? 14.940 2.763 28.195 1.00 74.06 13 ARG B N 1
ATOM 1120 C CA . ARG B 2 13 ? 15.903 2.374 29.224 1.00 77.49 13 ARG B CA 1
ATOM 1121 C C . ARG B 2 13 ? 16.343 3.532 30.088 1.00 76.05 13 ARG B C 1
ATOM 1122 O O . ARG B 2 13 ? 16.805 3.313 31.203 1.00 81.26 13 ARG B O 1
ATOM 1130 N N . SER B 2 14 ? 16.263 4.764 29.561 1.00 69.93 14 SER B N 1
ATOM 1131 C CA . SER B 2 14 ? 16.585 5.959 30.388 1.00 68.81 14 SER B CA 1
ATOM 1132 C C . SER B 2 14 ? 15.561 6.093 31.487 1.00 69.77 14 SER B C 1
ATOM 1133 O O . SER B 2 14 ? 15.866 6.699 32.497 1.00 72.24 14 SER B O 1
ATOM 1136 N N . THR B 2 15 ? 14.393 5.535 31.240 1.00 75.65 15 THR B N 1
ATOM 1137 C CA . THR B 2 15 ? 13.256 5.691 32.116 1.00 76.03 15 THR B CA 1
ATOM 1138 C C . THR B 2 15 ? 13.247 4.668 33.249 1.00 76.96 15 THR B C 1
ATOM 1139 O O . THR B 2 15 ? 13.088 4.988 34.412 1.00 82.34 15 THR B O 1
ATOM 1141 N N . MET C 2 1 ? 4.658 27.600 13.525 1.00 80.62 1 MET C N 1
ATOM 1142 C CA . MET C 2 1 ? 5.928 28.259 13.806 1.00 76.80 1 MET C CA 1
ATOM 1143 C C . MET C 2 1 ? 5.738 29.461 14.732 1.00 81.36 1 MET C C 1
ATOM 1144 O O . MET C 2 1 ? 6.646 29.828 15.484 1.00 79.69 1 MET C O 1
ATOM 1149 N N . GLU C 2 2 ? 4.551 30.064 14.676 1.00 81.54 2 GLU C N 1
ATOM 1150 C CA . GLU C 2 2 ? 4.218 31.259 15.462 1.00 78.65 2 GLU C CA 1
ATOM 1151 C C . GLU C 2 2 ? 4.268 31.074 16.984 1.00 75.92 2 GLU C C 1
ATOM 1152 O O . GLU C 2 2 ? 5.020 31.769 17.675 1.00 76.62 2 GLU C O 1
ATOM 1154 N N . GLU C 2 3 ? 3.443 30.163 17.500 1.00 74.89 3 GLU C N 1
ATOM 1155 C CA . GLU C 2 3 ? 3.409 29.856 18.931 1.00 69.33 3 GLU C CA 1
ATOM 1156 C C . GLU C 2 3 ? 4.760 29.327 19.416 1.00 70.28 3 GLU C C 1
ATOM 1157 O O . GLU C 2 3 ? 5.260 29.732 20.461 1.00 69.90 3 GLU C O 1
ATOM 1159 N N . LEU C 2 4 ? 5.346 28.426 18.632 1.00 68.84 4 LEU C N 1
ATOM 1160 C CA . LEU C 2 4 ? 6.658 27.869 18.920 1.00 65.68 4 LEU C CA 1
ATOM 1161 C C . LEU C 2 4 ? 7.718 28.928 19.130 1.00 69.69 4 LEU C C 1
ATOM 1162 O O . LEU C 2 4 ? 8.508 28.838 20.060 1.00 69.75 4 LEU C O 1
ATOM 1167 N N . ASP C 2 5 ? 7.747 29.924 18.253 1.00 73.72 5 ASP C N 1
ATOM 1168 C CA . ASP C 2 5 ? 8.740 30.989 18.352 1.00 75.15 5 ASP C CA 1
ATOM 1169 C C . ASP C 2 5 ? 8.486 31.871 19.562 1.00 75.86 5 ASP C C 1
ATOM 1170 O O . ASP C 2 5 ? 9.426 32.403 20.152 1.00 75.92 5 ASP C O 1
ATOM 1175 N N . ALA C 2 6 ? 7.214 32.025 19.927 1.00 76.79 6 ALA C N 1
ATOM 1176 C CA . ALA C 2 6 ? 6.844 32.790 21.116 1.00 77.12 6 ALA C CA 1
ATOM 1177 C C . ALA C 2 6 ? 7.408 32.109 22.356 1.00 76.79 6 ALA C C 1
ATOM 1178 O O . ALA C 2 6 ? 7.821 32.767 23.308 1.00 80.35 6 ALA C O 1
ATOM 1180 N N . LEU C 2 7 ? 7.428 30.780 22.327 1.00 73.86 7 LEU C N 1
ATOM 1181 C CA . LEU C 2 7 ? 8.016 29.992 23.399 1.00 69.79 7 LEU C CA 1
ATOM 1182 C C . LEU C 2 7 ? 9.529 30.133 23.407 1.00 70.56 7 LEU C C 1
ATOM 1183 O O . LEU C 2 7 ? 10.128 30.325 24.464 1.00 71.81 7 LEU C O 1
ATOM 1188 N N . LEU C 2 8 ? 10.141 30.038 22.226 1.00 71.71 8 LEU C N 1
ATOM 1189 C CA . LEU C 2 8 ? 11.591 30.152 22.092 1.00 72.02 8 LEU C CA 1
ATOM 1190 C C . LEU C 2 8 ? 12.052 31.511 22.600 1.00 76.93 8 LEU C C 1
ATOM 1191 O O . LEU C 2 8 ? 13.200 31.653 23.021 1.00 78.17 8 LEU C O 1
ATOM 1196 N N . GLU C 2 9 ? 11.146 32.494 22.572 1.00 78.81 9 GLU C N 1
ATOM 1197 C CA . GLU C 2 9 ? 11.413 33.832 23.106 1.00 80.18 9 GLU C CA 1
ATOM 1198 C C . GLU C 2 9 ? 11.320 33.869 24.631 1.00 80.69 9 GLU C C 1
ATOM 1199 O O . GLU C 2 9 ? 12.294 34.238 25.289 1.00 80.72 9 GLU C O 1
ATOM 1201 N N . GLU C 2 10 ? 10.157 33.487 25.181 1.00 76.71 10 GLU C N 1
ATOM 1202 C CA . GLU C 2 10 ? 9.946 33.385 26.638 1.00 75.44 10 GLU C CA 1
ATOM 1203 C C . GLU C 2 10 ? 11.085 32.608 27.311 1.00 75.29 10 GLU C C 1
ATOM 1204 O O . GLU C 2 10 ? 11.416 32.827 28.482 1.00 77.59 10 GLU C O 1
ATOM 1206 N N . LEU C 2 11 ? 11.704 31.727 26.534 1.00 74.34 11 LEU C N 1
ATOM 1207 C CA . LEU C 2 11 ? 12.857 30.950 26.963 1.00 73.00 11 LEU C CA 1
ATOM 1208 C C . LEU C 2 11 ? 14.162 31.767 26.994 1.00 75.19 11 LEU C C 1
ATOM 1209 O O . LEU C 2 11 ? 15.133 31.362 27.639 1.00 76.93 11 LEU C O 1
ATOM 1214 N N . GLU C 2 12 ? 14.178 32.901 26.289 1.00 77.58 12 GLU C N 1
ATOM 1215 C CA . GLU C 2 12 ? 15.361 33.762 26.186 1.00 79.57 12 GLU C CA 1
ATOM 1216 C C . GLU C 2 12 ? 15.394 34.731 27.370 1.00 86.51 12 GLU C C 1
ATOM 1217 O O . GLU C 2 12 ? 16.461 35.183 27.798 1.00 91.25 12 GLU C O 1
ATOM 1218 N N . ARG C 2 13 ? 14.217 35.046 27.904 1.00 85.13 13 ARG C N 1
ATOM 1219 C CA . ARG C 2 13 ? 14.122 35.915 29.076 1.00 86.16 13 ARG C CA 1
ATOM 1220 C C . ARG C 2 13 ? 14.816 35.248 30.274 1.00 87.39 13 ARG C C 1
ATOM 1221 O O . ARG C 2 13 ? 14.208 34.973 31.312 1.00 87.01 13 ARG C O 1
ATOM 1223 N N . ALA D 1 5 ? 21.134 30.062 0.996 1.00 67.68 871 ALA D N 1
ATOM 1224 C CA . ALA D 1 5 ? 21.199 31.190 0.071 1.00 66.06 871 ALA D CA 1
ATOM 1225 C C . ALA D 1 5 ? 21.719 32.454 0.732 1.00 66.98 871 ALA D C 1
ATOM 1226 O O . ALA D 1 5 ? 20.967 33.400 0.979 1.00 66.10 871 ALA D O 1
ATOM 1228 N N . ASN D 1 6 ? 23.015 32.472 1.002 1.00 66.20 872 ASN D N 1
ATOM 1229 C CA . ASN D 1 6 ? 23.625 33.626 1.624 1.00 61.78 872 ASN D CA 1
ATOM 1230 C C . ASN D 1 6 ? 23.885 34.698 0.590 1.00 56.19 872 ASN D C 1
ATOM 1231 O O . ASN D 1 6 ? 24.285 34.422 -0.536 1.00 56.61 872 ASN D O 1
ATOM 1236 N N . LEU D 1 7 ? 23.629 35.932 0.987 1.00 53.04 873 LEU D N 1
ATOM 1237 C CA . LEU D 1 7 ? 23.860 37.092 0.146 1.00 51.27 873 LEU D CA 1
ATOM 1238 C C . LEU D 1 7 ? 25.356 37.422 -0.021 1.00 51.53 873 LEU D C 1
ATOM 1239 O O . LEU D 1 7 ? 26.161 37.257 0.904 1.00 49.57 873 LEU D O 1
ATOM 1244 N N . ASP D 1 8 ? 25.724 37.890 -1.209 1.00 54.05 874 ASP D N 1
ATOM 1245 C CA . ASP D 1 8 ? 27.100 38.314 -1.455 1.00 55.26 874 ASP D CA 1
ATOM 1246 C C . ASP D 1 8 ? 27.301 39.728 -0.911 1.00 52.55 874 ASP D C 1
ATOM 1247 O O . ASP D 1 8 ? 26.791 40.690 -1.482 1.00 51.68 874 ASP D O 1
ATOM 1252 N N . ARG D 1 9 ? 28.036 39.839 0.195 1.00 53.05 875 ARG D N 1
ATOM 1253 C CA . ARG D 1 9 ? 28.256 41.112 0.884 1.00 51.66 875 ARG D CA 1
ATOM 1254 C C . ARG D 1 9 ? 29.454 41.880 0.336 1.00 54.75 875 ARG D C 1
ATOM 1255 O O . ARG D 1 9 ? 29.829 42.924 0.864 1.00 55.03 875 ARG D O 1
ATOM 1263 N N . THR D 1 10 ? 30.060 41.347 -0.712 1.00 57.49 876 THR D N 1
ATOM 1264 C CA . THR D 1 10 ? 31.274 41.919 -1.273 1.00 59.44 876 THR D CA 1
ATOM 1265 C C . THR D 1 10 ? 31.112 43.390 -1.642 1.00 58.89 876 THR D C 1
ATOM 1266 O O . THR D 1 10 ? 31.894 44.220 -1.198 1.00 58.25 876 THR D O 1
ATOM 1270 N N . ASP D 1 11 ? 30.101 43.713 -2.441 1.00 58.23 877 ASP D N 1
ATOM 1271 C CA . ASP D 1 11 ? 29.885 45.099 -2.835 1.00 53.97 877 ASP D CA 1
ATOM 1272 C C . ASP D 1 11 ? 28.714 45.773 -2.115 1.00 51.28 877 ASP D C 1
ATOM 1273 O O . ASP D 1 11 ? 28.190 46.757 -2.612 1.00 53.61 877 ASP D O 1
ATOM 1278 N N . ASP D 1 12 ? 28.312 45.268 -0.947 1.00 50.28 878 ASP D N 1
ATOM 1279 C CA . ASP D 1 12 ? 27.108 45.748 -0.261 1.00 44.00 878 ASP D CA 1
ATOM 1280 C C . ASP D 1 12 ? 27.433 46.881 0.722 1.00 42.49 878 ASP D C 1
ATOM 1281 O O . ASP D 1 12 ? 27.830 46.637 1.875 1.00 40.59 878 ASP D O 1
ATOM 1286 N N . LEU D 1 13 ? 27.248 48.116 0.256 1.00 40.33 879 LEU D N 1
ATOM 1287 C CA . LEU D 1 13 ? 27.538 49.324 1.039 1.00 38.84 879 LEU D CA 1
ATOM 1288 C C . LEU D 1 13 ? 26.669 49.457 2.280 1.00 37.49 879 LEU D C 1
ATOM 1289 O O . LEU D 1 13 ? 27.150 49.885 3.336 1.00 37.47 879 LEU D O 1
ATOM 1294 N N . VAL D 1 14 ? 25.398 49.078 2.153 1.00 32.94 880 VAL D N 1
ATOM 1295 C CA . VAL D 1 14 ? 24.468 49.126 3.258 1.00 31.31 880 VAL D CA 1
ATOM 1296 C C . VAL D 1 14 ? 24.940 48.181 4.367 1.00 35.30 880 VAL D C 1
ATOM 1297 O O . VAL D 1 14 ? 25.012 48.575 5.534 1.00 33.61 880 VAL D O 1
ATOM 1301 N N . TYR D 1 15 ? 25.280 46.950 3.997 1.00 33.97 881 TYR D N 1
ATOM 1302 C CA . TYR D 1 15 ? 25.856 45.994 4.930 1.00 37.24 881 TYR D CA 1
ATOM 1303 C C . TYR D 1 15 ? 27.120 46.533 5.599 1.00 37.12 881 TYR D C 1
ATOM 1304 O O . TYR D 1 15 ? 27.243 46.483 6.814 1.00 35.05 881 TYR D O 1
ATOM 1313 N N . LEU D 1 16 ? 28.059 47.045 4.810 1.00 38.63 882 LEU D N 1
ATOM 1314 C CA . LEU D 1 16 ? 29.287 47.626 5.352 1.00 37.08 882 LEU D CA 1
ATOM 1315 C C . LEU D 1 16 ? 28.976 48.705 6.364 1.00 37.27 882 LEU D C 1
ATOM 1316 O O . LEU D 1 16 ? 29.529 48.747 7.463 1.00 39.03 882 LEU D O 1
ATOM 1321 N N . ASN D 1 17 ? 28.061 49.585 5.997 1.00 34.02 883 ASN D N 1
ATOM 1322 C CA . ASN D 1 17 ? 27.739 50.680 6.891 1.00 34.58 883 ASN D CA 1
ATOM 1323 C C . ASN D 1 17 ? 26.979 50.226 8.149 1.00 32.09 883 ASN D C 1
ATOM 1324 O O . ASN D 1 17 ? 27.063 50.879 9.181 1.00 30.66 883 ASN D O 1
ATOM 1329 N N . VAL D 1 18 ? 26.253 49.116 8.076 1.00 31.95 884 VAL D N 1
ATOM 1330 C CA . VAL D 1 18 ? 25.581 48.618 9.267 1.00 32.46 884 VAL D CA 1
ATOM 1331 C C . VAL D 1 18 ? 26.640 48.119 10.228 1.00 33.72 884 VAL D C 1
ATOM 1332 O O . VAL D 1 18 ? 26.595 48.391 11.435 1.00 30.39 884 VAL D O 1
ATOM 1336 N N . MET D 1 19 ? 27.623 47.414 9.680 1.00 34.76 885 MET D N 1
ATOM 1337 C CA . MET D 1 19 ? 28.721 46.942 10.500 1.00 36.34 885 MET D CA 1
ATOM 1338 C C . MET D 1 19 ? 29.460 48.104 11.156 1.00 36.56 885 MET D C 1
ATOM 1339 O O . MET D 1 19 ? 29.820 48.012 12.323 1.00 38.33 885 MET D O 1
ATOM 1344 N N . GLU D 1 20 ? 29.689 49.199 10.439 1.00 34.68 886 GLU D N 1
ATOM 1345 C CA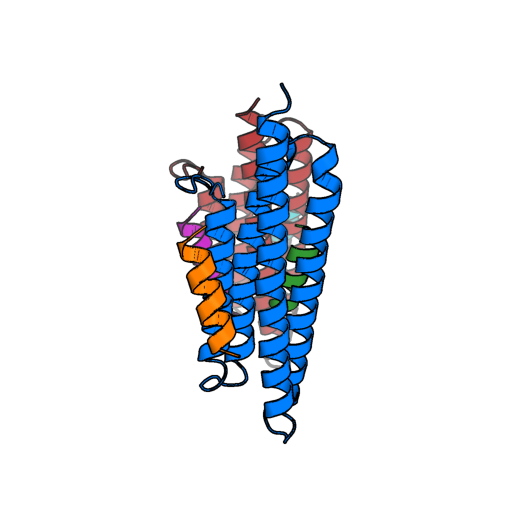 . GLU D 1 20 ? 30.403 50.315 11.054 1.00 34.97 886 GLU D CA 1
ATOM 1346 C C . GLU D 1 20 ? 29.604 50.932 12.186 1.00 34.73 886 GLU D C 1
ATOM 1347 O O . GLU D 1 20 ? 30.184 51.372 13.173 1.00 35.33 886 GLU D O 1
ATOM 1353 N N . LEU D 1 21 ? 28.285 51.008 12.039 1.00 31.07 887 LEU D N 1
ATOM 1354 C CA . LEU D 1 21 ? 27.462 51.643 13.064 1.00 31.00 887 LEU D CA 1
ATOM 1355 C C . LEU D 1 21 ? 27.466 50.732 14.293 1.00 34.56 887 LEU D C 1
ATOM 1356 O O . LEU D 1 21 ? 27.540 51.188 15.461 1.00 29.79 887 LEU D O 1
ATOM 1361 N N . VAL D 1 22 ? 27.385 49.431 14.026 1.00 31.73 888 VAL D N 1
ATOM 1362 C CA . VAL D 1 22 ? 27.461 48.481 15.109 1.00 33.56 888 VAL D CA 1
ATOM 1363 C C . VAL D 1 22 ? 28.831 48.563 15.779 1.00 35.53 888 VAL D C 1
ATOM 1364 O O . VAL D 1 22 ? 28.918 48.500 17.001 1.00 36.41 888 VAL D O 1
ATOM 1368 N N . ARG D 1 23 ? 29.902 48.732 15.009 1.00 36.39 889 ARG D N 1
ATOM 1369 C CA . ARG D 1 23 ? 31.222 48.845 15.639 1.00 39.23 889 ARG D CA 1
ATOM 1370 C C . ARG D 1 23 ? 31.325 50.155 16.419 1.00 39.87 889 ARG D C 1
ATOM 1371 O O . ARG D 1 23 ? 32.033 50.225 17.420 1.00 43.38 889 ARG D O 1
ATOM 1379 N N . ALA D 1 24 ? 30.608 51.190 15.977 1.00 35.37 890 ALA D N 1
ATOM 1380 C CA . ALA D 1 24 ? 30.560 52.448 16.735 1.00 35.93 890 ALA D CA 1
ATOM 1381 C C . ALA D 1 24 ? 29.768 52.325 18.049 1.00 39.26 890 ALA D C 1
ATOM 1382 O O . ALA D 1 24 ? 30.062 53.025 19.019 1.00 36.80 890 ALA D O 1
ATOM 1384 N N . VAL D 1 25 ? 28.742 51.476 18.064 1.00 36.85 891 VAL D N 1
ATOM 1385 C CA . VAL D 1 25 ? 27.986 51.244 19.280 1.00 35.92 891 VAL D CA 1
ATOM 1386 C C . VAL D 1 25 ? 28.844 50.468 20.253 1.00 38.99 891 VAL D C 1
ATOM 1387 O O . VAL D 1 25 ? 28.845 50.780 21.434 1.00 38.40 891 VAL D O 1
ATOM 1391 N N . LEU D 1 26 ? 29.593 49.479 19.761 1.00 39.90 892 LEU D N 1
ATOM 1392 C CA . LEU D 1 26 ? 30.469 48.673 20.621 1.00 43.83 892 LEU D CA 1
ATOM 1393 C C . LEU D 1 26 ? 31.509 49.549 21.301 1.00 47.39 892 LEU D C 1
ATOM 1394 O O . LEU D 1 26 ? 31.671 49.521 22.519 1.00 49.17 892 LEU D O 1
ATOM 1399 N N . GLU D 1 27 ? 32.193 50.351 20.503 1.00 46.76 893 GLU D N 1
ATOM 1400 C CA . GLU D 1 27 ? 33.178 51.262 21.040 1.00 48.51 893 GLU D CA 1
ATOM 1401 C C . GLU D 1 27 ? 32.574 52.164 22.103 1.00 49.41 893 GLU D C 1
ATOM 1402 O O . GLU D 1 27 ? 33.153 52.318 23.171 1.00 56.66 893 GLU D O 1
ATOM 1408 N N . LEU D 1 28 ? 31.406 52.737 21.834 1.00 45.06 894 LEU D N 1
ATOM 1409 C CA . LEU D 1 28 ? 30.724 53.536 22.862 1.00 48.23 894 LEU D CA 1
ATOM 1410 C C . LEU D 1 28 ? 30.540 52.727 24.153 1.00 50.54 894 LEU D C 1
ATOM 1411 O O . LEU D 1 28 ? 30.788 53.224 25.246 1.00 51.89 894 LEU D O 1
ATOM 1416 N N . LYS D 1 29 ? 30.090 51.486 24.023 1.00 48.65 895 LYS D N 1
ATOM 1417 C CA . LYS D 1 29 ? 29.896 50.639 25.191 1.00 51.99 895 LYS D CA 1
ATOM 1418 C C . LYS D 1 29 ? 31.192 50.399 25.953 1.00 55.77 895 LYS D C 1
ATOM 1419 O O . LYS D 1 29 ? 31.267 50.646 27.154 1.00 58.93 895 LYS D O 1
ATOM 1425 N N . ASN D 1 30 ? 32.212 49.921 25.250 1.00 56.97 896 ASN D N 1
ATOM 1426 C CA . ASN D 1 30 ? 33.446 49.488 25.895 1.00 59.74 896 ASN D CA 1
ATOM 1427 C C . ASN D 1 30 ? 34.304 50.623 26.420 1.00 62.92 896 ASN D C 1
ATOM 1428 O O . ASN D 1 30 ? 35.430 50.393 26.866 1.00 66.55 896 ASN D O 1
ATOM 1433 N N . GLU D 1 31 ? 33.789 51.845 26.378 1.00 59.06 897 GLU D N 1
ATOM 1434 C CA . GLU D 1 31 ? 34.574 52.956 26.886 1.00 63.72 897 GLU D CA 1
ATOM 1435 C C . GLU D 1 31 ? 33.757 54.050 27.545 1.00 63.49 897 GLU D C 1
ATOM 1436 O O . GLU D 1 31 ? 34.287 55.096 27.899 1.00 69.19 897 GLU D O 1
ATOM 1442 N N . LEU D 1 32 ? 32.469 53.808 27.721 1.00 61.22 898 LEU D N 1
ATOM 1443 C CA . LEU D 1 32 ? 31.635 54.725 28.473 1.00 62.29 898 LEU D CA 1
ATOM 1444 C C . LEU D 1 32 ? 32.098 54.807 29.935 1.00 67.89 898 LEU D C 1
ATOM 1445 O O . LEU D 1 32 ? 32.111 55.887 30.531 1.00 71.01 898 LEU D O 1
ATOM 1450 N N . SER D 1 33 ? 32.476 53.671 30.515 1.00 68.21 899 SER D N 1
ATOM 1451 C CA . SER D 1 33 ? 32.891 53.650 31.925 1.00 74.03 899 SER D CA 1
ATOM 1452 C C . SER D 1 33 ? 34.107 54.534 32.192 1.00 76.62 899 SER D C 1
ATOM 1453 O O . SER D 1 33 ? 34.253 55.080 33.272 1.00 81.23 899 SER D O 1
ATOM 1456 N N . GLN D 1 34 ? 34.983 54.680 31.210 1.00 75.56 900 GLN D N 1
ATOM 1457 C CA . GLN D 1 34 ? 36.184 55.478 31.434 1.00 78.56 900 GLN D CA 1
ATOM 1458 C C . GLN D 1 34 ? 36.099 56.930 30.965 1.00 78.23 900 GLN D C 1
ATOM 1459 O O . GLN D 1 34 ? 36.905 57.755 31.360 1.00 81.92 900 GLN D O 1
ATOM 1465 N N . LEU D 1 35 ? 35.174 57.233 30.070 1.00 74.82 901 LEU D N 1
ATOM 1466 C CA . LEU D 1 35 ? 35.112 58.574 29.488 1.00 75.97 901 LEU D CA 1
ATOM 1467 C C . LEU D 1 35 ? 34.777 59.635 30.528 1.00 74.74 901 LEU D C 1
ATOM 1468 O O . LEU D 1 35 ? 33.993 59.384 31.439 1.00 76.44 901 LEU D O 1
ATOM 1473 N N . PRO D 1 36 ? 35.361 60.829 30.387 1.00 76.83 902 PRO D N 1
ATOM 1474 C CA . PRO D 1 36 ? 34.977 61.986 31.190 1.00 77.59 902 PRO D CA 1
ATOM 1475 C C . PRO D 1 36 ? 33.712 62.607 30.608 1.00 76.61 902 PRO D C 1
ATOM 1476 O O . PRO D 1 36 ? 33.400 62.352 29.448 1.00 75.20 902 PRO D O 1
ATOM 1480 N N . PRO D 1 37 ? 32.991 63.418 31.391 1.00 77.62 903 PRO D N 1
ATOM 1481 C CA . PRO D 1 37 ? 31.761 64.074 30.932 1.00 75.43 903 PRO D CA 1
ATOM 1482 C C . PRO D 1 37 ? 31.940 64.865 29.635 1.00 75.72 903 PRO D C 1
ATOM 1483 O O . PRO D 1 37 ? 30.956 65.282 29.024 1.00 73.87 903 PRO D O 1
ATOM 1487 N N . GLU D 1 38 ? 33.186 65.066 29.222 1.00 78.89 904 GLU D N 1
ATOM 1488 C CA . GLU D 1 38 ? 33.474 65.774 27.981 1.00 78.69 904 GLU D CA 1
ATOM 1489 C C . GLU D 1 38 ? 33.316 64.863 26.760 1.00 72.37 904 GLU D C 1
ATOM 1490 O O . GLU D 1 38 ? 32.812 65.285 25.716 1.00 66.58 904 GLU D O 1
ATOM 1492 N N . GLY D 1 39 ? 33.756 63.614 26.905 1.00 70.61 905 GLY D N 1
ATOM 1493 C CA . GLY D 1 39 ? 33.757 62.653 25.818 1.00 65.89 905 GLY D CA 1
ATOM 1494 C C . GLY D 1 39 ? 32.395 62.050 25.525 1.00 61.69 905 GLY D C 1
ATOM 1495 O O . GLY D 1 39 ? 32.260 61.236 24.618 1.00 58.29 905 GLY D O 1
ATOM 1496 N N . TYR D 1 40 ? 31.387 62.442 26.296 1.00 61.15 906 TYR D N 1
ATOM 1497 C CA . TYR D 1 40 ? 30.040 61.927 26.083 1.00 57.59 906 TYR D CA 1
ATOM 1498 C C . TYR D 1 40 ? 29.537 62.269 24.702 1.00 55.27 906 TYR D C 1
ATOM 1499 O O . TYR D 1 40 ? 29.021 61.415 24.004 1.00 53.65 906 TYR D O 1
ATOM 1508 N N . VAL D 1 41 ? 29.696 63.523 24.304 1.00 53.66 907 VAL D N 1
ATOM 1509 C CA . VAL D 1 41 ? 29.188 63.952 23.023 1.00 53.10 907 VAL D CA 1
ATOM 1510 C C . VAL D 1 41 ? 30.022 63.380 21.892 1.00 52.66 907 VAL D C 1
ATOM 1511 O O . VAL D 1 41 ? 29.517 63.122 20.800 1.00 49.71 907 VAL D O 1
ATOM 1515 N N . VAL D 1 42 ? 31.311 63.203 22.145 1.00 52.60 908 VAL D N 1
ATOM 1516 C CA . VAL D 1 42 ? 32.188 62.654 21.122 1.00 50.82 908 VAL D CA 1
ATOM 1517 C C . VAL D 1 42 ? 31.719 61.269 20.669 1.00 48.54 908 VAL D C 1
ATOM 1518 O O . VAL D 1 42 ? 31.562 61.045 19.472 1.00 49.57 908 VAL D O 1
ATOM 1522 N N . VAL D 1 43 ? 31.470 60.344 21.598 1.00 47.52 909 VAL D N 1
ATOM 1523 C CA . VAL D 1 43 ? 31.049 59.001 21.172 1.00 50.42 909 VAL D CA 1
ATOM 1524 C C . VAL D 1 43 ? 29.641 58.994 20.577 1.00 42.45 909 VAL D C 1
ATOM 1525 O O . VAL D 1 43 ? 29.354 58.192 19.701 1.00 40.85 909 VAL D O 1
ATOM 1529 N N . VAL D 1 44 ? 28.775 59.889 21.045 1.00 42.67 910 VAL D N 1
ATOM 1530 C CA . VAL D 1 44 ? 27.410 59.992 20.517 1.00 41.71 910 VAL D CA 1
ATOM 1531 C C . VAL D 1 44 ? 27.382 60.660 19.141 1.00 41.11 910 VAL D C 1
ATOM 1532 O O . VAL D 1 44 ? 26.665 60.223 18.229 1.00 37.84 910 VAL D O 1
ATOM 1536 N N . LYS D 1 45 ? 28.174 61.715 18.993 1.00 44.05 911 LYS D N 1
ATOM 1537 C CA . LYS D 1 45 ? 28.285 62.399 17.721 1.00 39.41 911 LYS D CA 1
ATOM 1538 C C . LYS D 1 45 ? 28.856 61.435 16.690 1.00 37.20 911 LYS D C 1
ATOM 1539 O O . LYS D 1 45 ? 28.505 61.494 15.526 1.00 38.49 911 LYS D O 1
ATOM 1545 N N . ASN D 1 46 ? 29.716 60.523 17.126 1.00 37.89 912 ASN D N 1
ATOM 1546 C CA . ASN D 1 46 ? 30.303 59.549 16.212 1.00 36.72 912 ASN D CA 1
ATOM 1547 C C . ASN D 1 46 ? 29.252 58.544 15.757 1.00 35.46 912 ASN D C 1
ATOM 1548 O O . ASN D 1 46 ? 29.173 58.239 14.574 1.00 35.56 912 ASN D O 1
ATOM 1553 N N . VAL D 1 47 ? 28.432 58.053 16.688 1.00 34.87 913 VAL D N 1
ATOM 1554 C CA . VAL D 1 47 ? 27.287 57.198 16.344 1.00 34.82 913 VAL D CA 1
ATOM 1555 C C . VAL D 1 47 ? 26.283 57.885 15.383 1.00 30.04 913 VAL D C 1
ATOM 1556 O O . VAL D 1 47 ? 25.870 57.299 14.388 1.00 29.57 913 VAL D O 1
ATOM 1560 N N . GLY D 1 48 ? 25.911 59.134 15.638 1.00 29.72 914 GLY D N 1
ATOM 1561 C CA . GLY D 1 48 ? 24.974 59.801 14.738 1.00 28.76 914 GLY D CA 1
ATOM 1562 C C . GLY D 1 48 ? 25.515 59.985 13.320 1.00 31.11 914 GLY D C 1
ATOM 1563 O O . GLY D 1 48 ? 24.781 59.873 12.335 1.00 29.56 914 GLY D O 1
ATOM 1564 N N . LEU D 1 49 ? 26.806 60.257 13.196 1.00 31.78 915 LEU D N 1
ATOM 1565 C CA . LEU D 1 49 ? 27.423 60.373 11.870 1.00 33.53 915 LEU D CA 1
ATOM 1566 C C . LEU D 1 49 ? 27.589 59.041 11.121 1.00 32.75 915 LEU D C 1
ATOM 1567 O O . LEU D 1 49 ? 27.566 59.022 9.895 1.00 32.63 915 LEU D O 1
ATOM 1572 N N . THR D 1 50 ? 27.777 57.920 11.819 1.00 30.82 916 THR D N 1
ATOM 1573 C CA . THR D 1 50 ? 27.855 56.675 11.071 1.00 32.24 916 THR D CA 1
ATOM 1574 C C . THR D 1 50 ? 26.428 56.305 10.717 1.00 31.54 916 THR D C 1
ATOM 1575 O O . THR D 1 50 ? 26.188 55.719 9.657 1.00 31.99 916 THR D O 1
ATOM 1579 N N . LEU D 1 51 ? 25.474 56.667 11.578 1.00 29.65 917 LEU D N 1
ATOM 1580 C CA . LEU D 1 51 ? 24.053 56.486 11.236 1.00 28.96 917 LEU D CA 1
ATOM 1581 C C . LEU D 1 51 ? 23.685 57.261 9.983 1.00 29.73 917 LEU D C 1
ATOM 1582 O O . LEU D 1 51 ? 23.045 56.725 9.071 1.00 29.70 917 LEU D O 1
ATOM 1587 N N . ARG D 1 52 ? 24.084 58.528 9.922 1.00 29.46 918 ARG D N 1
ATOM 1588 C CA . ARG D 1 52 ? 23.762 59.326 8.743 1.00 29.34 918 ARG D CA 1
ATOM 1589 C C . ARG D 1 52 ? 24.468 58.808 7.493 1.00 28.42 918 ARG D C 1
ATOM 1590 O O . ARG D 1 52 ? 23.911 58.913 6.398 1.00 29.77 918 ARG D O 1
ATOM 1598 N N . LYS D 1 53 ? 25.673 58.239 7.638 1.00 29.42 919 LYS D N 1
ATOM 1599 C CA . LYS D 1 53 ? 26.351 57.592 6.499 1.00 31.29 919 LYS D CA 1
ATOM 1600 C C . LYS D 1 53 ? 25.522 56.416 6.008 1.00 29.98 919 LYS D C 1
ATOM 1601 O O . LYS D 1 53 ? 25.351 56.219 4.803 1.00 29.22 919 LYS D O 1
ATOM 1607 N N . LEU D 1 54 ? 24.986 55.643 6.949 1.00 27.73 920 LEU D N 1
ATOM 1608 C CA . LEU D 1 54 ? 24.149 54.492 6.611 1.00 27.79 920 LEU D CA 1
ATOM 1609 C C . LEU D 1 54 ? 22.903 54.939 5.856 1.00 28.26 920 LEU D C 1
ATOM 1610 O O . LEU D 1 54 ? 22.606 54.469 4.749 1.00 29.34 920 LEU D O 1
ATOM 1615 N N . ILE D 1 55 ? 22.181 55.862 6.471 1.00 27.39 921 ILE D N 1
ATOM 1616 C CA . ILE D 1 55 ? 20.957 56.382 5.888 1.00 30.09 921 ILE D CA 1
ATOM 1617 C C . ILE D 1 55 ? 21.212 56.856 4.460 1.00 29.76 921 ILE D C 1
ATOM 1618 O O . ILE D 1 55 ? 20.450 56.518 3.553 1.00 29.83 921 ILE D O 1
ATOM 1623 N N . GLY D 1 56 ? 22.310 57.590 4.256 1.00 29.97 922 GLY D N 1
ATOM 1624 C CA . GLY D 1 56 ? 22.713 58.019 2.926 1.00 29.35 922 GLY D CA 1
ATOM 1625 C C . GLY D 1 56 ? 22.870 56.903 1.886 1.00 31.71 922 GLY D C 1
ATOM 1626 O O . GLY D 1 56 ? 22.460 57.043 0.727 1.00 31.91 922 GLY D O 1
ATOM 1627 N N . SER D 1 57 ? 23.473 55.789 2.274 1.00 31.05 923 SER D N 1
ATOM 1628 C CA . SER D 1 57 ? 23.647 54.692 1.318 1.00 32.77 923 SER D CA 1
ATOM 1629 C C . SER D 1 57 ? 22.326 53.969 1.074 1.00 31.83 923 SER D C 1
ATOM 1630 O O . SER D 1 57 ? 22.111 53.386 0.020 1.00 32.24 923 SER D O 1
ATOM 1633 N N . VAL D 1 58 ? 21.429 54.007 2.051 1.00 29.83 924 VAL D N 1
ATOM 1634 C CA . VAL D 1 58 ? 20.130 53.383 1.850 1.00 30.65 924 VAL D CA 1
ATOM 1635 C C . VAL D 1 58 ? 19.310 54.217 0.855 1.00 31.91 924 VAL D C 1
ATOM 1636 O O . VAL D 1 58 ? 18.658 53.677 -0.057 1.00 31.04 924 VAL D O 1
ATOM 1640 N N . ASP D 1 59 ? 19.361 55.534 1.013 1.00 30.22 925 ASP D N 1
ATOM 1641 C CA . ASP D 1 59 ? 18.615 56.434 0.123 1.00 34.51 925 ASP D CA 1
ATOM 1642 C C . ASP D 1 59 ? 19.080 56.343 -1.339 1.00 33.50 925 ASP D C 1
ATOM 1643 O O . ASP D 1 59 ? 18.309 56.582 -2.260 1.00 33.10 925 ASP D O 1
ATOM 1648 N N . ASP D 1 60 ? 20.335 55.972 -1.550 1.00 35.80 926 ASP D N 1
ATOM 1649 C CA . ASP D 1 60 ? 20.840 55.817 -2.904 1.00 37.68 926 ASP D CA 1
ATOM 1650 C C . ASP D 1 60 ? 20.053 54.750 -3.628 1.00 38.18 926 ASP D C 1
ATOM 1651 O O . ASP D 1 60 ? 19.855 54.815 -4.851 1.00 40.72 926 ASP D O 1
ATOM 1656 N N . LEU D 1 61 ? 19.629 53.750 -2.854 1.00 34.13 927 LEU D N 1
ATOM 1657 C CA . LEU D 1 61 ? 18.956 52.571 -3.385 1.00 36.38 927 LEU D CA 1
ATOM 1658 C C . LEU D 1 61 ? 17.488 52.778 -3.706 1.00 32.15 927 LEU D C 1
ATOM 1659 O O . LEU D 1 61 ? 16.979 52.236 -4.667 1.00 34.12 927 LEU D O 1
ATOM 1664 N N . LEU D 1 62 ? 16.816 53.536 -2.860 1.00 31.87 928 LEU D N 1
ATOM 1665 C CA . LEU D 1 62 ? 15.363 53.701 -2.903 1.00 31.69 928 LEU D CA 1
ATOM 1666 C C . LEU D 1 62 ? 14.684 53.935 -4.268 1.00 34.83 928 LEU D C 1
ATOM 1667 O O . LEU D 1 62 ? 13.665 53.308 -4.545 1.00 34.59 928 LEU D O 1
ATOM 1672 N N . PRO D 1 63 ? 15.223 54.838 -5.127 1.00 35.67 929 PRO D N 1
ATOM 1673 C CA . PRO D 1 63 ? 14.526 55.047 -6.405 1.00 37.04 929 PRO D CA 1
ATOM 1674 C C . PRO D 1 63 ? 14.413 53.822 -7.292 1.00 36.96 929 PRO D C 1
ATOM 1675 O O . PRO D 1 63 ? 13.553 53.805 -8.178 1.00 38.86 929 PRO D O 1
ATOM 1679 N N . SER D 1 64 ? 15.243 52.814 -7.076 1.00 35.03 930 SER D N 1
ATOM 1680 C CA . SER D 1 64 ? 15.152 51.636 -7.920 1.00 35.77 930 SER D CA 1
ATOM 1681 C C . SER D 1 64 ? 14.355 50.524 -7.217 1.00 36.73 930 SER D C 1
ATOM 1682 O O . SER D 1 64 ? 14.415 49.368 -7.616 1.00 38.96 930 SER D O 1
ATOM 1685 N N . LEU D 1 65 ? 13.598 50.885 -6.181 1.00 35.00 931 LEU D N 1
ATOM 1686 C CA . LEU D 1 65 ? 12.702 49.949 -5.501 1.00 36.19 931 LEU D CA 1
ATOM 1687 C C . LEU D 1 65 ? 11.251 50.414 -5.621 1.00 39.22 931 LEU D C 1
ATOM 1688 O O . LEU D 1 65 ? 10.994 51.621 -5.667 1.00 39.04 931 LEU D O 1
ATOM 1693 N N . PRO D 1 66 ? 10.292 49.473 -5.674 1.00 40.67 932 PRO D N 1
ATOM 1694 C CA . PRO D 1 66 ? 8.879 49.875 -5.759 1.00 40.07 932 PRO D CA 1
ATOM 1695 C C . PRO D 1 66 ? 8.403 50.443 -4.432 1.00 38.92 932 PRO D C 1
ATOM 1696 O O . PRO D 1 66 ? 9.107 50.288 -3.431 1.00 36.96 932 PRO D O 1
ATOM 1700 N N . SER D 1 67 ? 7.224 51.063 -4.439 1.00 43.91 933 SER D N 1
ATOM 1701 C CA . SER D 1 67 ? 6.687 51.783 -3.275 1.00 45.38 933 SER D CA 1
ATOM 1702 C C . SER D 1 67 ? 6.529 50.932 -2.023 1.00 44.58 933 SER D C 1
ATOM 1703 O O . SER D 1 67 ? 6.739 51.424 -0.924 1.00 45.87 933 SER D O 1
ATOM 1706 N N . SER D 1 68 ? 6.126 49.675 -2.188 1.00 45.13 934 SER D N 1
ATOM 1707 C CA . SER D 1 68 ? 5.883 48.799 -1.048 1.00 44.15 934 SER D CA 1
ATOM 1708 C C . SER D 1 68 ? 7.142 48.615 -0.232 1.00 41.66 934 SER D C 1
ATOM 1709 O O . SER D 1 68 ? 7.098 48.675 0.993 1.00 43.91 934 SER D O 1
ATOM 1712 N N . SER D 1 69 ? 8.269 48.417 -0.903 1.00 37.98 935 SER D N 1
ATOM 1713 C CA . SER D 1 69 ? 9.532 48.235 -0.205 1.00 35.73 935 SER D CA 1
ATOM 1714 C C . SER D 1 69 ? 10.049 49.534 0.379 1.00 36.47 935 SER D C 1
ATOM 1715 O O . SER D 1 69 ? 10.513 49.553 1.513 1.00 37.34 935 SER D O 1
ATOM 1718 N N . ARG D 1 70 ? 9.962 50.624 -0.375 1.00 37.73 936 ARG D N 1
ATOM 1719 C CA . ARG D 1 70 ? 10.399 51.925 0.137 1.00 39.42 936 ARG D CA 1
ATOM 1720 C C . ARG D 1 70 ? 9.689 52.317 1.440 1.00 37.82 936 ARG D C 1
ATOM 1721 O O . ARG D 1 70 ? 10.286 52.914 2.329 1.00 37.30 936 ARG D O 1
ATOM 1729 N N . THR D 1 71 ? 8.416 51.973 1.558 1.00 38.51 937 THR D N 1
ATOM 1730 C CA . THR D 1 71 ? 7.652 52.347 2.745 1.00 41.10 937 THR D CA 1
ATOM 1731 C C . THR D 1 71 ? 8.100 51.554 3.974 1.00 39.77 937 THR D C 1
ATOM 1732 O O . THR D 1 71 ? 8.219 52.119 5.050 1.00 39.68 937 THR D O 1
ATOM 1736 N N . GLU D 1 72 ? 8.347 50.250 3.804 1.00 38.20 938 GLU D N 1
ATOM 1737 C CA . GLU D 1 72 ? 8.865 49.413 4.877 1.00 36.38 938 GLU D CA 1
ATOM 1738 C C . GLU D 1 72 ? 10.241 49.892 5.328 1.00 37.19 938 GLU D C 1
ATOM 1739 O O . GLU D 1 72 ? 10.532 49.960 6.521 1.00 36.93 938 GLU D O 1
ATOM 1745 N N . ILE D 1 73 ? 11.093 50.221 4.370 1.00 33.37 939 ILE D N 1
ATOM 1746 C CA . ILE D 1 73 ? 12.447 50.650 4.681 1.00 31.99 939 ILE D CA 1
ATOM 1747 C C . ILE D 1 73 ? 12.411 51.999 5.405 1.00 34.43 939 ILE D C 1
ATOM 1748 O O . ILE D 1 73 ? 13.078 52.171 6.433 1.00 33.57 939 ILE D O 1
ATOM 1753 N N . GLU D 1 74 ? 11.610 52.933 4.906 1.00 35.73 940 GLU D N 1
ATOM 1754 C CA . GLU D 1 74 ? 11.411 54.210 5.598 1.00 36.22 940 GLU D CA 1
ATOM 1755 C C . GLU D 1 74 ? 10.977 53.994 7.042 1.00 40.54 940 GLU D C 1
ATOM 1756 O O . GLU D 1 74 ? 11.462 54.674 7.961 1.00 38.74 940 GLU D O 1
ATOM 1762 N N . GLY D 1 75 ? 10.065 53.050 7.249 1.00 37.27 941 GLY D N 1
ATOM 1763 C CA . GLY D 1 75 ? 9.681 52.697 8.596 1.00 36.07 941 GLY D CA 1
ATOM 1764 C C . GLY D 1 75 ? 10.866 52.328 9.482 1.00 35.15 941 GLY D C 1
ATOM 1765 O O . GLY D 1 75 ? 10.938 52.747 10.631 1.00 36.40 941 GLY D O 1
ATOM 1766 N N . THR D 1 76 ? 11.814 51.559 8.974 1.00 34.04 942 THR D N 1
ATOM 1767 C CA . THR D 1 76 ? 12.950 51.187 9.806 1.00 34.18 942 THR D CA 1
ATOM 1768 C C . THR D 1 76 ? 13.872 52.386 10.039 1.00 34.65 942 THR D C 1
ATOM 1769 O O . THR D 1 76 ? 14.610 52.415 11.015 1.00 35.20 942 THR D O 1
ATOM 1773 N N . GLN D 1 77 ? 13.849 53.366 9.133 1.00 36.50 943 GLN D N 1
ATOM 1774 C CA . GLN D 1 77 ? 14.659 54.576 9.295 1.00 33.00 943 GLN D CA 1
ATOM 1775 C C . GLN D 1 77 ? 14.080 55.477 10.381 1.00 35.49 943 GLN D C 1
ATOM 1776 O O . GLN D 1 77 ? 14.805 56.117 11.143 1.00 35.52 943 GLN D O 1
ATOM 1782 N N . LYS D 1 78 ? 12.755 55.505 10.460 1.00 38.05 944 LYS D N 1
ATOM 1783 C CA . LYS D 1 78 ? 12.079 56.354 11.421 1.00 38.80 944 LYS D CA 1
ATOM 1784 C C . LYS D 1 78 ? 12.417 55.792 12.792 1.00 39.21 944 LYS D C 1
ATOM 1785 O O . LYS D 1 78 ? 12.706 56.525 13.736 1.00 38.65 944 LYS D O 1
ATOM 1791 N N . LEU D 1 79 ? 12.447 54.471 12.880 1.00 38.76 945 LEU D N 1
ATOM 1792 C CA . LEU D 1 79 ? 12.774 53.815 14.136 1.00 38.05 945 LEU D CA 1
ATOM 1793 C C . LEU D 1 79 ? 14.217 54.149 14.576 1.00 38.11 945 LEU D C 1
ATOM 1794 O O . LEU D 1 79 ? 14.495 54.377 15.760 1.00 34.81 945 LEU D O 1
ATOM 1799 N N . LEU D 1 80 ? 15.130 54.207 13.615 1.00 36.02 946 LEU D N 1
ATOM 1800 C CA . LEU D 1 80 ? 16.514 54.573 13.917 1.00 35.29 946 LEU D CA 1
ATOM 1801 C C . LEU D 1 80 ? 16.645 56.007 14.445 1.00 36.71 946 LEU D C 1
ATOM 1802 O O . LEU D 1 80 ? 17.482 56.262 15.316 1.00 34.71 946 LEU D O 1
ATOM 1807 N N . ASN D 1 81 ? 15.820 56.928 13.931 1.00 35.29 947 ASN D N 1
ATOM 1808 C CA . ASN D 1 81 ? 15.800 58.316 14.420 1.00 36.33 947 ASN D CA 1
ATOM 1809 C C . ASN D 1 81 ? 15.289 58.425 15.847 1.00 39.66 947 ASN D C 1
ATOM 1810 O O . ASN D 1 81 ? 15.738 59.267 16.631 1.00 38.58 947 ASN D O 1
ATOM 1815 N N . LYS D 1 82 ? 14.308 57.592 16.173 1.00 42.48 948 LYS D N 1
ATOM 1816 C CA . LYS D 1 82 ? 13.761 57.580 17.516 1.00 42.59 948 LYS D CA 1
ATOM 1817 C C . LYS D 1 82 ? 14.832 57.086 18.482 1.00 42.11 948 LYS D C 1
ATOM 1818 O O . LYS D 1 82 ? 14.985 57.611 19.589 1.00 42.54 948 LYS D O 1
ATOM 1824 N N . ASP D 1 83 ? 15.575 56.068 18.062 1.00 38.54 949 ASP D N 1
ATOM 1825 C CA . ASP D 1 83 ? 16.650 55.549 18.900 1.00 37.25 949 ASP D CA 1
ATOM 1826 C C . ASP D 1 83 ? 17.791 56.553 19.067 1.00 36.98 949 ASP D C 1
ATOM 1827 O O . ASP D 1 83 ? 18.386 56.620 20.134 1.00 37.25 949 ASP D O 1
ATOM 1832 N N . LEU D 1 84 ? 18.099 57.322 18.030 1.00 36.24 950 LEU D N 1
ATOM 1833 C CA . LEU D 1 84 ? 19.148 58.327 18.142 1.00 36.22 950 LEU D CA 1
ATOM 1834 C C . LEU D 1 84 ? 18.690 59.429 19.098 1.00 38.09 950 LEU D C 1
ATOM 1835 O O . LEU D 1 84 ? 19.494 59.936 19.878 1.00 38.40 950 LEU D O 1
ATOM 1840 N N . ALA D 1 85 ? 17.403 59.788 19.055 1.00 39.30 951 ALA D N 1
ATOM 1841 C CA . ALA D 1 85 ? 16.845 60.797 19.971 1.00 41.14 951 ALA D CA 1
ATOM 1842 C C . ALA D 1 85 ? 16.910 60.291 21.402 1.00 43.64 951 ALA D C 1
ATOM 1843 O O . ALA D 1 85 ? 17.294 61.012 22.326 1.00 43.38 951 ALA D O 1
ATOM 1845 N N . GLU D 1 86 ? 16.529 59.039 21.582 1.00 42.77 952 GLU D N 1
ATOM 1846 C CA . GLU D 1 86 ? 16.607 58.433 22.884 1.00 44.41 952 GLU D CA 1
ATOM 1847 C C . GLU D 1 86 ? 18.054 58.501 23.404 1.00 45.55 952 GLU D C 1
ATOM 1848 O O . GLU D 1 86 ? 18.310 58.975 24.518 1.00 44.39 952 GLU D O 1
ATOM 1854 N N . LEU D 1 87 ? 19.000 58.063 22.576 1.00 41.89 953 LEU D N 1
ATOM 1855 C CA . LEU D 1 87 ? 20.415 58.092 22.957 1.00 41.14 953 LEU D CA 1
ATOM 1856 C C . LEU D 1 87 ? 20.895 59.470 23.419 1.00 42.05 953 LEU D C 1
ATOM 1857 O O . LEU D 1 87 ? 21.651 59.578 24.380 1.00 44.32 953 LEU D O 1
ATOM 1862 N N . ILE D 1 88 ? 20.454 60.515 22.728 1.00 42.48 954 ILE D N 1
ATOM 1863 C CA . ILE D 1 88 ? 20.908 61.875 23.001 1.00 42.93 954 ILE D CA 1
ATOM 1864 C C . ILE D 1 88 ? 20.368 62.400 24.319 1.00 47.52 954 ILE D C 1
ATOM 1865 O O . ILE D 1 88 ? 21.079 63.111 25.039 1.00 47.33 954 ILE D O 1
ATOM 1870 N N . ASN D 1 89 ? 19.121 62.043 24.635 1.00 50.42 955 ASN D N 1
ATOM 1871 C CA . ASN D 1 89 ? 18.505 62.420 25.909 1.00 50.75 955 ASN D CA 1
ATOM 1872 C C . ASN D 1 89 ? 19.279 61.810 27.061 1.00 50.94 955 ASN D C 1
ATOM 1873 O O . ASN D 1 89 ? 19.653 62.482 28.028 1.00 51.37 955 ASN D O 1
ATOM 1878 N N . LYS D 1 90 ? 19.538 60.521 26.923 1.00 49.34 956 LYS D N 1
ATOM 1879 C CA . LYS D 1 90 ? 20.227 59.774 27.949 1.00 48.10 956 LYS D CA 1
ATOM 1880 C C . LYS D 1 90 ? 21.662 60.284 28.094 1.00 47.46 956 LYS D C 1
ATOM 1881 O O . LYS D 1 90 ? 22.260 60.191 29.162 1.00 50.92 956 LYS D O 1
ATOM 1887 N N . MET D 1 91 ? 22.199 60.840 27.017 1.00 49.16 957 MET D N 1
ATOM 1888 C CA . MET D 1 91 ? 23.496 61.502 27.064 1.00 48.90 957 MET D CA 1
ATOM 1889 C C . MET D 1 91 ? 23.374 62.791 27.851 1.00 51.30 957 MET D C 1
ATOM 1890 O O . MET D 1 91 ? 24.269 63.156 28.602 1.00 51.78 957 MET D O 1
ATOM 1895 N N . ARG D 1 92 ? 22.253 63.481 27.667 1.00 52.65 958 ARG D N 1
ATOM 1896 C CA . ARG D 1 92 ? 22.030 64.773 28.291 1.00 51.35 958 ARG D CA 1
ATOM 1897 C C . ARG D 1 92 ? 21.916 64.604 29.801 1.00 58.16 958 ARG D C 1
ATOM 1898 O O . ARG D 1 92 ? 22.562 65.317 30.571 1.00 58.13 958 ARG D O 1
ATOM 1906 N N . LEU D 1 93 ? 21.092 63.641 30.208 1.00 56.02 959 LEU D N 1
ATOM 1907 C CA . LEU D 1 93 ? 20.931 63.278 31.606 1.00 55.62 959 LEU D CA 1
ATOM 1908 C C . LEU D 1 93 ? 22.251 62.839 32.224 1.00 55.87 959 LEU D C 1
ATOM 1909 O O . LEU D 1 93 ? 22.496 63.094 33.402 1.00 57.10 959 LEU D O 1
ATOM 1914 N N . ALA D 1 94 ? 23.100 62.181 31.437 1.00 50.67 960 ALA D N 1
ATOM 1915 C CA . ALA D 1 94 ? 24.382 61.694 31.950 1.00 52.84 960 ALA D CA 1
ATOM 1916 C C . ALA D 1 94 ? 25.399 62.810 32.233 1.00 57.42 960 ALA D C 1
ATOM 1917 O O . ALA D 1 94 ? 26.157 62.735 33.206 1.00 59.02 960 ALA D O 1
ATOM 1919 N N . GLN D 1 95 ? 25.432 63.824 31.376 1.00 55.72 961 GLN D N 1
ATOM 1920 C CA . GLN D 1 95 ? 26.271 65.000 31.607 1.00 59.24 961 GLN D CA 1
ATOM 1921 C C . GLN D 1 95 ? 25.793 65.803 32.821 1.00 61.00 961 GLN D C 1
ATOM 1922 O O . GLN D 1 95 ? 26.598 66.343 33.583 1.00 62.21 961 GLN D O 1
ATOM 1928 N N . GLN D 1 96 ? 24.476 65.872 32.997 1.00 59.34 962 GLN D N 1
ATOM 1929 C CA . GLN D 1 96 ? 23.880 66.655 34.074 1.00 63.31 962 GLN D CA 1
ATOM 1930 C C . GLN D 1 96 ? 24.181 66.034 35.435 1.00 64.22 962 GLN D C 1
ATOM 1931 O O . GLN D 1 96 ? 24.394 66.735 36.419 1.00 67.10 962 GLN D O 1
ATOM 1937 N N . ASN D 1 97 ? 24.182 64.708 35.466 1.00 61.88 963 ASN D N 1
ATOM 1938 C CA . ASN D 1 97 ? 24.419 63.945 36.671 1.00 60.89 963 ASN D CA 1
ATOM 1939 C C . ASN D 1 97 ? 25.829 63.356 36.664 1.00 61.14 963 ASN D C 1
ATOM 1940 O O . ASN D 1 97 ? 26.065 62.258 37.156 1.00 62.60 963 ASN D O 1
ATOM 1945 N N . ALA D 1 98 ? 26.764 64.104 36.090 1.00 64.08 964 ALA D N 1
ATOM 1946 C CA . ALA D 1 98 ? 28.157 63.679 36.003 1.00 61.25 964 ALA D CA 1
ATOM 1947 C C . ALA D 1 98 ? 28.802 63.520 37.369 1.00 69.79 964 ALA D C 1
ATOM 1948 O O . ALA D 1 98 ? 29.662 62.660 37.560 1.00 67.81 964 ALA D O 1
ATOM 1950 N N . VAL D 1 99 ? 28.410 64.367 38.315 1.00 71.28 965 VAL D N 1
ATOM 1951 C CA . VAL D 1 99 ? 28.997 64.318 39.645 1.00 74.33 965 VAL D CA 1
ATOM 1952 C C . VAL D 1 99 ? 27.982 63.920 40.725 1.00 72.83 965 VAL D C 1
ATOM 1953 O O . VAL D 1 99 ? 28.297 63.950 41.909 1.00 78.25 965 VAL D O 1
ATOM 1955 N N . THR D 1 100 ? 26.780 63.524 40.317 1.00 68.53 966 THR D N 1
ATOM 1956 C CA . THR D 1 100 ? 25.798 63.005 41.262 1.00 69.21 966 THR D CA 1
ATOM 1957 C C . THR D 1 100 ? 25.883 61.471 41.346 1.00 71.14 966 THR D C 1
ATOM 1958 O O . THR D 1 100 ? 26.673 60.845 40.628 1.00 68.07 966 THR D O 1
ATOM 1962 N N . SER D 1 101 ? 25.075 60.879 42.227 1.00 63.88 967 SER D N 1
ATOM 1963 C CA . SER D 1 101 ? 25.073 59.431 42.420 1.00 64.45 967 SER D CA 1
ATOM 1964 C C . SER D 1 101 ? 24.220 58.701 41.382 1.00 62.49 967 SER D C 1
ATOM 1965 O O . SER D 1 101 ? 24.256 57.477 41.305 1.00 61.36 967 SER D O 1
ATOM 1968 N N . LEU D 1 102 ? 23.455 59.457 40.595 1.00 59.22 968 LEU D N 1
ATOM 1969 C CA . LEU D 1 102 ? 22.650 58.888 39.516 1.00 59.79 968 LEU D CA 1
ATOM 1970 C C . LEU D 1 102 ? 23.425 58.754 38.199 1.00 57.80 968 LEU D C 1
ATOM 1971 O O . LEU D 1 102 ? 22.835 58.647 37.126 1.00 57.50 968 LEU D O 1
ATOM 1976 N N . SER D 1 103 ? 24.747 58.768 38.289 1.00 58.68 969 SER D N 1
ATOM 1977 C CA . SER D 1 103 ? 25.602 58.712 37.119 1.00 53.84 969 SER D CA 1
ATOM 1978 C C . SER D 1 103 ? 25.708 57.301 36.528 1.00 57.27 969 SER D C 1
ATOM 1979 O O . SER D 1 103 ? 25.840 57.141 35.313 1.00 55.56 969 SER D O 1
ATOM 1982 N N . GLU D 1 104 ? 25.650 56.278 37.374 1.00 57.38 970 GLU D N 1
ATOM 1983 C CA . GLU D 1 104 ? 25.684 54.912 36.868 1.00 61.98 970 GLU D CA 1
ATOM 1984 C C . GLU D 1 104 ? 24.414 54.562 36.096 1.00 58.98 970 GLU D C 1
ATOM 1985 O O . GLU D 1 104 ? 24.476 53.923 35.041 1.00 58.37 970 GLU D O 1
ATOM 1991 N N . GLU D 1 105 ? 23.265 54.973 36.628 1.00 55.50 971 GLU D N 1
ATOM 1992 C CA . GLU D 1 105 ? 22.000 54.677 35.976 1.00 55.42 971 GLU D CA 1
ATOM 1993 C C . GLU D 1 105 ? 21.921 55.424 34.649 1.00 56.31 971 GLU D C 1
ATOM 1994 O O . GLU D 1 105 ? 21.415 54.904 33.649 1.00 56.20 971 GLU D O 1
ATOM 2000 N N . ALA D 1 106 ? 22.438 56.645 34.654 1.00 53.23 972 ALA D N 1
ATOM 2001 C CA . ALA D 1 106 ? 22.446 57.479 33.472 1.00 48.86 972 ALA D CA 1
ATOM 2002 C C . ALA D 1 106 ? 23.261 56.831 32.358 1.00 48.95 972 ALA D C 1
ATOM 2003 O O . ALA D 1 106 ? 22.786 56.699 31.239 1.00 45.70 972 ALA D O 1
ATOM 2005 N N . LYS D 1 107 ? 24.478 56.403 32.670 1.00 49.84 973 LYS D N 1
ATOM 2006 C CA . LYS D 1 107 ? 25.319 55.755 31.679 1.00 48.65 973 LYS D CA 1
ATOM 2007 C C . LYS D 1 107 ? 24.745 54.403 31.279 1.00 50.82 973 LYS D C 1
ATOM 2008 O O . LYS D 1 107 ? 24.847 53.978 30.127 1.00 51.33 973 LYS D O 1
ATOM 2014 N N . ARG D 1 108 ? 24.112 53.742 32.231 1.00 52.25 974 ARG D N 1
ATOM 2015 C CA . ARG D 1 108 ? 23.481 52.475 31.946 1.00 51.98 974 ARG D CA 1
ATOM 2016 C C . ARG D 1 108 ? 22.347 52.646 30.926 1.00 49.06 974 ARG D C 1
ATOM 2017 O O . ARG D 1 108 ? 22.173 51.822 30.026 1.00 46.97 974 ARG D O 1
ATOM 2025 N N . GLN D 1 109 ? 21.577 53.721 31.063 1.00 47.24 975 GLN D N 1
ATOM 2026 C CA . GLN D 1 109 ? 20.483 53.980 30.135 1.00 46.80 975 GLN D CA 1
ATOM 2027 C C . GLN D 1 109 ? 20.982 54.350 28.731 1.00 45.69 975 GLN D C 1
ATOM 2028 O O . GLN D 1 109 ? 20.276 54.162 27.751 1.00 44.03 975 GLN D O 1
ATOM 2034 N N . MET D 1 110 ? 22.198 54.876 28.662 1.00 45.40 976 MET D N 1
ATOM 2035 C CA . MET D 1 110 ? 22.892 55.140 27.423 1.00 41.33 976 MET D CA 1
ATOM 2036 C C . MET D 1 110 ? 23.274 53.838 26.741 1.00 43.16 976 MET D C 1
ATOM 2037 O O . MET D 1 110 ? 23.063 53.674 25.538 1.00 41.80 976 MET D O 1
ATOM 2042 N N . LEU D 1 111 ? 23.835 52.903 27.504 1.00 42.50 977 LEU D N 1
ATOM 2043 C CA . LEU D 1 111 ? 24.220 51.619 26.916 1.00 45.27 977 LEU D CA 1
ATOM 2044 C C . LEU D 1 111 ? 23.005 50.904 26.322 1.00 44.08 977 LEU D C 1
ATOM 2045 O O . LEU D 1 111 ? 23.061 50.342 25.235 1.00 42.13 977 LEU D O 1
ATOM 2050 N N . THR D 1 112 ? 21.896 50.979 27.036 1.00 45.19 978 THR D N 1
ATOM 2051 C CA . THR D 1 112 ? 20.643 50.399 26.590 1.00 44.74 978 THR D CA 1
ATOM 2052 C C . THR D 1 112 ? 20.144 51.020 25.288 1.00 42.67 978 THR D C 1
ATOM 2053 O O . THR D 1 112 ? 19.826 50.321 24.326 1.00 42.10 978 THR D O 1
ATOM 2057 N N . ALA D 1 113 ? 20.054 52.347 25.284 1.00 39.44 979 ALA D N 1
ATOM 2058 C CA . ALA D 1 113 ? 19.537 53.084 24.146 1.00 39.49 979 ALA D CA 1
ATOM 2059 C C . ALA D 1 113 ? 20.408 52.813 22.924 1.00 40.20 979 ALA D C 1
ATOM 2060 O O . ALA D 1 113 ? 19.928 52.575 21.811 1.00 37.85 979 ALA D O 1
ATOM 2062 N N . SER D 1 114 ? 21.706 52.841 23.171 1.00 39.99 980 SER D N 1
ATOM 2063 C CA . SER D 1 114 ? 22.705 52.614 22.156 1.00 35.65 980 SER D CA 1
ATOM 2064 C C . SER D 1 114 ? 22.640 51.168 21.620 1.00 38.93 980 SER D C 1
ATOM 2065 O O . SER D 1 114 ? 22.895 50.919 20.433 1.00 36.86 980 SER D O 1
ATOM 2068 N N . HIS D 1 115 ? 22.283 50.218 22.488 1.00 39.82 981 HIS D N 1
ATOM 2069 C CA . HIS D 1 115 ? 22.083 48.816 22.082 1.00 42.17 981 HIS D CA 1
ATOM 2070 C C . HIS D 1 115 ? 20.855 48.687 21.182 1.00 39.07 981 HIS D C 1
ATOM 2071 O O . HIS D 1 115 ? 20.864 47.957 20.188 1.00 39.60 981 HIS D O 1
ATOM 2078 N N . THR D 1 116 ? 19.784 49.383 21.541 1.00 36.26 982 THR D N 1
ATOM 2079 C CA . THR D 1 116 ? 18.561 49.352 20.734 1.00 39.51 982 THR D CA 1
ATOM 2080 C C . THR D 1 116 ? 18.805 49.890 19.321 1.00 37.80 982 THR D C 1
ATOM 2081 O O . THR D 1 116 ? 18.303 49.342 18.323 1.00 34.17 982 THR D O 1
ATOM 2085 N N . LEU D 1 117 ? 19.560 50.978 19.246 1.00 35.45 983 LEU D N 1
ATOM 2086 C CA . LEU D 1 117 ? 19.871 51.593 17.965 1.00 35.35 983 LEU D CA 1
ATOM 2087 C C . LEU D 1 117 ? 20.574 50.562 17.088 1.00 33.88 983 LEU D C 1
ATOM 2088 O O . LEU D 1 117 ? 20.264 50.403 15.902 1.00 33.69 983 LEU D O 1
ATOM 2093 N N . ALA D 1 118 ? 21.495 49.824 17.693 1.00 34.03 984 ALA D N 1
ATOM 2094 C CA . ALA D 1 118 ? 22.243 48.819 16.957 1.00 34.30 984 ALA D CA 1
ATOM 2095 C C . ALA D 1 118 ? 21.328 47.689 16.468 1.00 37.87 984 ALA D C 1
ATOM 2096 O O . ALA D 1 118 ? 21.463 47.238 15.325 1.00 35.78 984 ALA D O 1
ATOM 2098 N N . VAL D 1 119 ? 20.408 47.233 17.322 1.00 37.71 985 VAL D N 1
ATOM 2099 C CA . VAL D 1 119 ? 19.485 46.157 16.949 1.00 38.12 985 VAL D CA 1
ATOM 2100 C C . VAL D 1 119 ? 18.535 46.638 15.864 1.00 37.01 985 VAL D C 1
ATOM 2101 O O . VAL D 1 119 ? 18.145 45.879 14.970 1.00 38.66 985 VAL D O 1
ATOM 2105 N N . ASP D 1 120 ? 18.179 47.913 15.896 1.00 34.18 986 ASP D N 1
ATOM 2106 C CA . ASP D 1 120 ? 17.303 48.411 14.838 1.00 35.86 986 ASP D CA 1
ATOM 2107 C C . ASP D 1 120 ? 18.048 48.695 13.529 1.00 34.11 986 ASP D C 1
ATOM 2108 O O . ASP D 1 120 ? 17.441 48.851 12.463 1.00 32.65 986 ASP D O 1
ATOM 2113 N N . ALA D 1 121 ? 19.367 48.724 13.617 1.00 35.03 987 ALA D N 1
ATOM 2114 C CA . ALA D 1 121 ? 20.191 48.848 12.433 1.00 34.27 987 ALA D CA 1
ATOM 2115 C C . ALA D 1 121 ? 20.110 47.516 11.685 1.00 34.40 987 ALA D C 1
ATOM 2116 O O . ALA D 1 121 ? 20.001 47.491 10.452 1.00 33.39 987 ALA D O 1
ATOM 2118 N N . LYS D 1 122 ? 20.125 46.412 12.430 1.00 36.58 988 LYS D N 1
ATOM 2119 C CA . LYS D 1 122 ? 19.968 45.088 11.825 1.00 38.84 988 LYS D CA 1
ATOM 2120 C C . LYS D 1 122 ? 18.590 44.977 11.193 1.00 38.43 988 LYS D C 1
ATOM 2121 O O . LYS D 1 122 ? 18.430 44.398 10.107 1.00 38.39 988 LYS D O 1
ATOM 2127 N N . ASN D 1 123 ? 17.593 45.538 11.876 1.00 35.13 989 ASN D N 1
ATOM 2128 C CA . ASN D 1 123 ? 16.209 45.556 11.392 1.00 35.48 989 ASN D CA 1
ATOM 2129 C C . ASN D 1 123 ? 16.113 46.259 10.014 1.00 37.40 989 ASN D C 1
ATOM 2130 O O . ASN D 1 123 ? 15.497 45.749 9.056 1.00 37.17 989 ASN D O 1
ATOM 2135 N N . LEU D 1 124 ? 16.747 47.419 9.900 1.00 33.85 990 LEU D N 1
ATOM 2136 C CA . LEU D 1 124 ? 16.837 48.073 8.605 1.00 34.38 990 LEU D CA 1
ATOM 2137 C C . LEU D 1 124 ? 17.527 47.192 7.578 1.00 34.86 990 LEU D C 1
ATOM 2138 O O . LEU D 1 124 ? 17.099 47.145 6.425 1.00 35.19 990 LEU D O 1
ATOM 2143 N N . LEU D 1 125 ? 18.607 46.523 7.983 1.00 32.16 991 LEU D N 1
ATOM 2144 C CA . LEU D 1 125 ? 19.359 45.684 7.064 1.00 33.00 991 LEU D CA 1
ATOM 2145 C C . LEU D 1 125 ? 18.460 44.617 6.519 1.00 38.33 991 LEU D C 1
ATOM 2146 O O . LEU D 1 125 ? 18.516 44.294 5.320 1.00 38.32 991 LEU D O 1
ATOM 2151 N N . ASP D 1 126 ? 17.620 44.079 7.406 1.00 39.52 992 ASP D N 1
ATOM 2152 C CA . ASP D 1 126 ? 16.730 42.991 7.039 1.00 39.15 992 ASP D CA 1
ATOM 2153 C C . ASP D 1 126 ? 15.718 43.460 6.021 1.00 37.00 992 ASP D C 1
ATOM 2154 O O . ASP D 1 126 ? 15.522 42.799 5.007 1.00 38.91 992 ASP D O 1
ATOM 2159 N N . ALA D 1 127 ? 15.089 44.600 6.287 1.00 33.36 993 ALA D N 1
ATOM 2160 C CA . ALA D 1 127 ? 14.138 45.191 5.342 1.00 35.80 993 ALA D CA 1
ATOM 2161 C C . ALA D 1 127 ? 14.794 45.494 3.975 1.00 37.21 993 ALA D C 1
ATOM 2162 O O . ALA D 1 127 ? 14.171 45.335 2.936 1.00 35.68 993 ALA D O 1
ATOM 2164 N N . VAL D 1 128 ? 16.061 45.899 3.984 1.00 32.78 994 VAL D N 1
ATOM 2165 C CA . VAL D 1 128 ? 16.742 46.222 2.751 1.00 34.41 994 VAL D CA 1
ATOM 2166 C C . VAL D 1 128 ? 17.058 44.936 2.007 1.00 37.79 994 VAL D C 1
ATOM 2167 O O . VAL D 1 128 ? 16.897 44.853 0.787 1.00 38.17 994 VAL D O 1
ATOM 2171 N N . ASP D 1 129 ? 17.495 43.919 2.737 1.00 40.41 995 ASP D N 1
ATOM 2172 C CA . ASP D 1 129 ? 17.764 42.617 2.117 1.00 43.77 995 ASP D CA 1
ATOM 2173 C C . ASP D 1 129 ? 16.494 42.038 1.480 1.00 42.39 995 ASP D C 1
ATOM 2174 O O . ASP D 1 129 ? 16.521 41.498 0.377 1.00 44.42 995 ASP D O 1
ATOM 2179 N N . GLN D 1 130 ? 15.375 42.158 2.171 1.00 40.62 996 GLN D N 1
ATOM 2180 C CA . GLN D 1 130 ? 14.146 41.611 1.638 1.00 43.37 996 GLN D CA 1
ATOM 2181 C C . GLN D 1 130 ? 13.746 42.309 0.344 1.00 44.99 996 GLN D C 1
ATOM 2182 O O . GLN D 1 130 ? 13.342 41.663 -0.621 1.00 47.91 996 GLN D O 1
ATOM 2188 N N . ALA D 1 131 ? 13.874 43.629 0.319 1.00 41.45 997 ALA D N 1
ATOM 2189 C CA . ALA D 1 131 ? 13.495 44.400 -0.853 1.00 39.89 997 ALA D CA 1
ATOM 2190 C C . ALA D 1 131 ? 14.371 44.040 -2.065 1.00 40.66 997 ALA D C 1
ATOM 2191 O O . ALA D 1 131 ? 13.869 43.877 -3.169 1.00 42.45 997 ALA D O 1
ATOM 2193 N N . LYS D 1 132 ? 15.669 43.881 -1.842 1.00 39.89 998 LYS D N 1
ATOM 2194 C CA . LYS D 1 132 ? 16.590 43.506 -2.913 1.00 43.28 998 LYS D CA 1
ATOM 2195 C C . LYS D 1 132 ? 16.290 42.128 -3.504 1.00 49.83 998 LYS D C 1
ATOM 2196 O O . LYS D 1 132 ? 16.400 41.913 -4.711 1.00 49.49 998 LYS D O 1
ATOM 2202 N N . VAL D 1 133 ? 15.920 41.200 -2.630 1.00 50.31 999 VAL D N 1
ATOM 2203 C CA . VAL D 1 133 ? 15.546 39.858 -3.027 1.00 50.05 999 VAL D CA 1
ATOM 2204 C C . VAL D 1 133 ? 14.279 39.882 -3.874 1.00 53.75 999 VAL D C 1
ATOM 2205 O O . VAL D 1 133 ? 14.258 39.315 -4.958 1.00 56.94 999 VAL D O 1
ATOM 2209 N N . LEU D 1 134 ? 13.232 40.540 -3.384 1.00 51.82 1000 LEU D N 1
ATOM 2210 C CA . LEU D 1 134 ? 11.972 40.620 -4.118 1.00 52.40 1000 LEU D CA 1
ATOM 2211 C C . LEU D 1 134 ? 12.168 41.234 -5.499 1.00 54.20 1000 LEU D C 1
ATOM 2212 O O . LEU D 1 134 ? 11.609 40.759 -6.491 1.00 59.35 1000 LEU D O 1
ATOM 2217 N N . ALA D 1 135 ? 12.992 42.273 -5.560 1.00 52.15 1001 ALA D N 1
ATOM 2218 C CA . ALA D 1 135 ? 13.291 42.956 -6.810 1.00 50.24 1001 ALA D CA 1
ATOM 2219 C C . ALA D 1 135 ? 14.021 42.045 -7.786 1.00 58.97 1001 ALA D C 1
ATOM 2220 O O . ALA D 1 135 ? 13.991 42.260 -8.994 1.00 60.73 1001 ALA D O 1
ATOM 2222 N N . ASN D 1 136 ? 14.683 41.030 -7.243 1.00 62.21 1002 ASN D N 1
ATOM 2223 C CA . ASN D 1 136 ? 15.446 40.080 -8.044 1.00 65.66 1002 ASN D CA 1
ATOM 2224 C C . ASN D 1 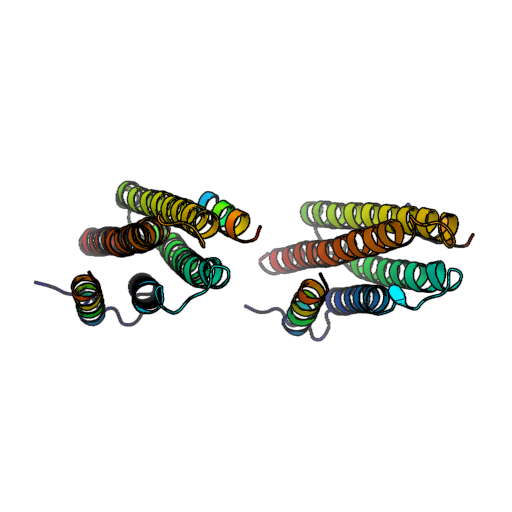136 ? 14.629 38.829 -8.404 1.00 66.15 1002 ASN D C 1
ATOM 2225 O O . ASN D 1 136 ? 14.831 38.232 -9.464 1.00 68.43 1002 ASN D O 1
ATOM 2227 N N . LEU D 1 137 ? 13.704 38.441 -7.526 1.00 66.59 1003 LEU D N 1
ATOM 2228 C CA . LEU D 1 137 ? 12.827 37.298 -7.762 1.00 68.73 1003 LEU D CA 1
ATOM 2229 C C . LEU D 1 137 ? 11.602 37.784 -8.482 1.00 72.15 1003 LEU D C 1
ATOM 2230 O O . LEU D 1 137 ? 10.548 37.145 -8.455 1.00 77.15 1003 LEU D O 1
ATOM 2235 N N . ALA D 1 138 ? 11.760 38.930 -9.129 1.00 71.25 1004 ALA D N 1
ATOM 2236 C CA . ALA D 1 138 ? 10.706 39.533 -9.919 1.00 71.50 1004 ALA D CA 1
ATOM 2237 C C . ALA D 1 138 ? 11.217 39.892 -11.311 1.00 76.07 1004 ALA D C 1
ATOM 2238 O O . ALA D 1 138 ? 10.441 39.947 -12.266 1.00 78.52 1004 ALA D O 1
ATOM 2240 N N . MET E 2 1 ? 25.856 37.415 5.521 1.00 74.03 1 MET E N 1
ATOM 2241 C CA . MET E 2 1 ? 25.888 38.328 6.661 1.00 73.13 1 MET E CA 1
ATOM 2242 C C . MET E 2 1 ? 26.642 37.734 7.861 1.00 78.11 1 MET E C 1
ATOM 2243 O O . MET E 2 1 ? 26.357 38.066 9.015 1.00 77.84 1 MET E O 1
ATOM 2245 N N . GLU E 2 2 ? 27.628 36.883 7.586 1.00 79.20 2 GLU E N 1
ATOM 2246 C CA . GLU E 2 2 ? 28.366 36.194 8.647 1.00 80.07 2 GLU E CA 1
ATOM 2247 C C . GLU E 2 2 ? 29.096 37.150 9.588 1.00 79.78 2 GLU E C 1
ATOM 2248 O O . GLU E 2 2 ? 28.886 37.108 10.803 1.00 82.15 2 GLU E O 1
ATOM 2250 N N . GLU E 2 3 ? 29.962 37.993 9.027 1.00 79.52 3 GLU E N 1
ATOM 2251 C CA . GLU E 2 3 ? 30.781 38.931 9.812 1.00 80.22 3 GLU E CA 1
ATOM 2252 C C . GLU E 2 3 ? 29.941 39.827 10.744 1.00 77.50 3 GLU E C 1
ATOM 2253 O O . GLU E 2 3 ? 30.354 40.149 11.861 1.00 73.04 3 GLU E O 1
ATOM 2259 N N . LEU E 2 4 ? 28.755 40.212 10.279 1.00 75.46 4 LEU E N 1
ATOM 2260 C CA . LEU E 2 4 ? 27.876 41.065 11.065 1.00 70.71 4 LEU E CA 1
ATOM 2261 C C . LEU E 2 4 ? 27.249 40.331 12.236 1.00 69.48 4 LEU E C 1
ATOM 2262 O O . LEU E 2 4 ? 27.072 40.914 13.298 1.00 68.58 4 LEU E O 1
ATOM 2267 N N . ASP E 2 5 ? 26.897 39.064 12.027 1.00 75.44 5 ASP E N 1
ATOM 2268 C CA . ASP E 2 5 ? 26.278 38.244 13.072 1.00 76.69 5 ASP E CA 1
ATOM 2269 C C . ASP E 2 5 ? 27.223 38.102 14.248 1.00 75.78 5 ASP E C 1
ATOM 2270 O O . ASP E 2 5 ? 26.794 37.983 15.399 1.00 74.42 5 ASP E O 1
ATOM 2275 N N . ALA E 2 6 ? 28.5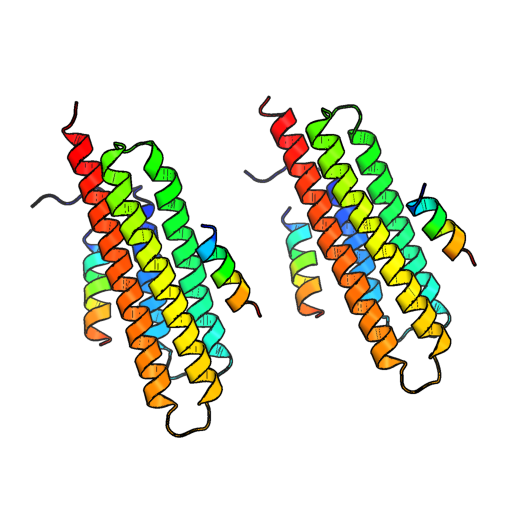16 38.115 13.943 1.00 74.88 6 ALA E N 1
ATOM 2276 C CA . ALA E 2 6 ? 29.534 38.032 14.979 1.00 76.61 6 ALA E CA 1
ATOM 2277 C C . ALA E 2 6 ? 29.568 39.314 15.824 1.00 75.62 6 ALA E C 1
ATOM 2278 O O . ALA E 2 6 ? 29.737 39.256 17.044 1.00 78.91 6 ALA E O 1
ATOM 2280 N N . LEU E 2 7 ? 29.401 40.465 15.177 1.00 73.50 7 LEU E N 1
ATOM 2281 C CA . LEU E 2 7 ? 29.351 41.736 15.889 1.00 70.32 7 LEU E CA 1
ATOM 2282 C C . LEU E 2 7 ? 28.096 41.797 16.734 1.00 67.48 7 LEU E C 1
ATOM 2283 O O . LEU E 2 7 ? 28.106 42.321 17.843 1.00 67.05 7 LEU E O 1
ATOM 2288 N N . LEU E 2 8 ? 27.009 41.273 16.180 1.00 69.99 8 LEU E N 1
ATOM 2289 C CA . LEU E 2 8 ? 25.756 41.144 16.910 1.00 72.87 8 LEU E CA 1
ATOM 2290 C C . LEU E 2 8 ? 25.945 40.267 18.144 1.00 71.84 8 LEU E C 1
ATOM 2291 O O . LEU E 2 8 ? 25.567 40.655 19.250 1.00 73.38 8 LEU E O 1
ATOM 2296 N N . GLU E 2 9 ? 26.544 39.093 17.950 1.00 72.92 9 GLU E N 1
ATOM 2297 C CA . GLU E 2 9 ? 26.762 38.156 19.051 1.00 79.25 9 GLU E CA 1
ATOM 2298 C C . GLU E 2 9 ? 27.689 38.762 20.095 1.00 79.63 9 GLU E C 1
ATOM 2299 O O . GLU E 2 9 ? 27.499 38.551 21.289 1.00 83.40 9 GLU E O 1
ATOM 2301 N N . GLU E 2 10 ? 28.680 39.524 19.638 1.00 77.93 10 GLU E N 1
ATOM 2302 C CA . GLU E 2 10 ? 29.633 40.181 20.534 1.00 80.22 10 GLU E CA 1
ATOM 2303 C C . GLU E 2 10 ? 29.002 41.345 21.292 1.00 76.50 10 GLU E C 1
ATOM 2304 O O . GLU E 2 10 ? 29.405 41.676 22.409 1.00 80.38 10 GLU E O 1
ATOM 2310 N N . LEU E 2 11 ? 28.014 41.971 20.672 1.00 76.50 11 LEU E N 1
ATOM 2311 C CA . LEU E 2 11 ? 27.302 43.075 21.293 1.00 75.77 11 LEU E CA 1
ATOM 2312 C C . LEU E 2 11 ? 26.411 42.556 22.425 1.00 78.20 11 LEU E C 1
ATOM 2313 O O . LEU E 2 11 ? 26.269 43.198 23.476 1.00 73.95 11 LEU E O 1
ATOM 2318 N N . GLU E 2 12 ? 25.810 41.390 22.183 1.00 87.48 12 GLU E N 1
ATOM 2319 C CA . GLU E 2 12 ? 24.968 40.715 23.159 1.00 90.94 12 GLU E CA 1
ATOM 2320 C C . GLU E 2 12 ? 25.764 40.451 24.421 1.00 92.68 12 GLU E C 1
ATOM 2321 O O . GLU E 2 12 ? 25.377 40.898 25.493 1.00 92.87 12 GLU E O 1
ATOM 2327 N N . ARG E 2 13 ? 26.886 39.743 24.279 1.00 90.89 13 ARG E N 1
ATOM 2328 C CA . ARG E 2 13 ? 27.769 39.423 25.408 1.00 92.22 13 ARG E CA 1
ATOM 2329 C C . ARG E 2 13 ? 28.163 40.677 26.190 1.00 89.21 13 ARG E C 1
ATOM 2330 O O . ARG E 2 13 ? 28.480 40.604 27.383 1.00 91.73 13 ARG E O 1
ATOM 2338 N N . SER E 2 14 ? 28.116 41.828 25.518 1.00 87.25 14 SER E N 1
ATOM 2339 C CA . SER E 2 14 ? 28.343 43.119 26.167 1.00 83.85 14 SER E CA 1
ATOM 2340 C C . SER E 2 14 ? 27.201 43.490 27.132 1.00 83.12 14 SER E C 1
ATOM 2341 O O . SER E 2 14 ? 27.403 44.283 28.050 1.00 83.60 14 SER E O 1
ATOM 2343 N N . THR E 2 15 ? 26.019 42.896 26.952 1.00 86.73 15 THR E N 1
ATOM 2344 C CA . THR E 2 15 ? 24.885 43.153 27.846 1.00 78.94 15 THR E CA 1
ATOM 2345 C C . THR E 2 15 ? 25.154 42.587 29.239 1.00 80.82 15 THR E C 1
ATOM 2346 O O . THR E 2 15 ? 24.687 43.129 30.241 1.00 87.45 15 THR E O 1
ATOM 2348 N N . GLU F 2 2 ? 15.381 64.798 7.170 1.00 57.05 2 GLU F N 1
ATOM 2349 C CA . GLU F 2 2 ? 15.334 66.068 7.893 1.00 55.23 2 GLU F CA 1
ATOM 2350 C C . GLU F 2 2 ? 15.449 65.912 9.414 1.00 52.86 2 GLU F C 1
ATOM 2351 O O . GLU F 2 2 ? 16.248 66.608 10.045 1.00 52.82 2 GLU F O 1
ATOM 2357 N N . GLU F 2 3 ? 14.636 65.026 9.994 1.00 49.12 3 GLU F N 1
ATOM 2358 C CA . GLU F 2 3 ? 14.659 64.753 11.431 1.00 44.07 3 GLU F CA 1
ATOM 2359 C C . GLU F 2 3 ? 16.075 64.349 11.882 1.00 43.57 3 GLU F C 1
ATOM 2360 O O . GLU F 2 3 ? 16.589 64.847 12.892 1.00 41.58 3 GLU F O 1
ATOM 2362 N N . LEU F 2 4 ? 16.717 63.485 11.097 1.00 39.79 4 LEU F N 1
ATOM 2363 C CA . LEU F 2 4 ? 18.056 63.001 11.430 1.00 38.03 4 LEU F CA 1
ATOM 2364 C C . LEU F 2 4 ? 19.024 64.172 11.485 1.00 38.64 4 LEU F C 1
ATOM 2365 O O . LEU F 2 4 ? 19.753 64.351 12.474 1.00 39.28 4 LEU F O 1
ATOM 2370 N N . ASP F 2 5 ? 18.976 64.990 10.444 1.00 38.84 5 ASP F N 1
ATOM 2371 C CA . ASP F 2 5 ? 19.790 66.190 10.334 1.00 42.22 5 ASP F CA 1
ATOM 2372 C C . ASP F 2 5 ? 19.492 67.162 11.461 1.00 43.65 5 ASP F C 1
ATOM 2373 O O . ASP F 2 5 ? 20.386 67.812 11.984 1.00 43.76 5 ASP F O 1
ATOM 2378 N N . ALA F 2 6 ? 18.224 67.266 11.828 1.00 41.93 6 ALA F N 1
ATOM 2379 C CA . ALA F 2 6 ? 17.823 68.124 12.929 1.00 46.23 6 ALA F CA 1
ATOM 2380 C C . ALA F 2 6 ? 18.341 67.573 14.278 1.00 47.69 6 ALA F C 1
ATOM 2381 O O . ALA F 2 6 ? 18.695 68.329 15.170 1.00 47.26 6 ALA F O 1
ATOM 2383 N N . LEU F 2 7 ? 18.386 66.252 14.423 1.00 44.80 7 LEU F N 1
ATOM 2384 C CA . LEU F 2 7 ? 18.997 65.667 15.613 1.00 47.04 7 LEU F CA 1
ATOM 2385 C C . LEU F 2 7 ? 20.487 65.989 15.652 1.00 45.53 7 LEU F C 1
ATOM 2386 O O . LEU F 2 7 ? 20.978 66.555 16.622 1.00 50.13 7 LEU F O 1
ATOM 2391 N N . LEU F 2 8 ? 21.204 65.625 14.598 1.00 43.29 8 LEU F N 1
ATOM 2392 C CA . LEU F 2 8 ? 22.641 65.858 14.567 1.00 45.75 8 LEU F CA 1
ATOM 2393 C C . LEU F 2 8 ? 22.959 67.352 14.731 1.00 49.26 8 LEU F C 1
ATOM 2394 O O . LEU F 2 8 ? 23.848 67.717 15.513 1.00 47.73 8 LEU F O 1
ATOM 2399 N N . GLU F 2 9 ? 22.210 68.210 14.033 1.00 49.84 9 GLU F N 1
ATOM 2400 C CA . GLU F 2 9 ? 22.411 69.660 14.109 1.00 51.60 9 GLU F CA 1
ATOM 2401 C C . GLU F 2 9 ? 22.208 70.155 15.536 1.00 54.58 9 GLU F C 1
ATOM 2402 O O . GLU F 2 9 ? 23.068 70.830 16.092 1.00 60.14 9 GLU F O 1
ATOM 2404 N N . GLU F 2 10 ? 21.077 69.799 16.138 1.00 56.36 10 GLU F N 1
ATOM 2405 C CA . GLU F 2 10 ? 20.783 70.192 17.521 1.00 60.80 10 GLU F CA 1
ATOM 2406 C C . GLU F 2 10 ? 21.827 69.657 18.508 1.00 59.25 10 GLU F C 1
ATOM 2407 O O . GLU F 2 10 ? 22.019 70.207 19.591 1.00 63.93 10 GLU F O 1
ATOM 2413 N N . LEU F 2 11 ? 22.508 68.588 18.117 1.00 56.06 11 LEU F N 1
ATOM 2414 C CA . LEU F 2 11 ? 23.521 67.973 18.961 1.00 56.69 11 LEU F CA 1
ATOM 2415 C C . LEU F 2 11 ? 24.851 68.722 18.857 1.00 57.49 11 LEU F C 1
ATOM 2416 O O . LEU F 2 11 ? 25.706 68.588 19.730 1.00 61.45 11 LEU F O 1
ATOM 2421 N N . GLU F 2 12 ? 25.012 69.530 17.803 1.00 59.97 12 GLU F N 1
ATOM 2422 C CA . GLU F 2 12 ? 26.220 70.336 17.601 1.00 60.12 12 GLU F CA 1
ATOM 2423 C C . GLU F 2 12 ? 26.302 71.449 18.654 1.00 65.03 12 GLU F C 1
ATOM 2424 O O . GLU F 2 12 ? 27.139 72.350 18.556 1.00 66.62 12 GLU F O 1
ATOM 2426 N N . ARG F 2 13 ? 25.428 71.370 19.660 1.00 67.21 13 ARG F N 1
ATOM 2427 C CA . ARG F 2 13 ? 25.375 72.320 20.767 1.00 69.57 13 ARG F CA 1
ATOM 2428 C C . ARG F 2 13 ? 26.008 71.722 22.019 1.00 71.98 13 ARG F C 1
ATOM 2429 O O . ARG F 2 13 ? 25.295 71.162 22.855 1.00 69.72 13 ARG F O 1
#

Secondary structure (DSSP, 8-state):
--PPP-TT-HHHHHHHHHHHHHHHHHHHSTT--TTHHHHHHHHHHHHHHHHHHHHHHHTTTS-TTHHHHHHHHHHHHHHHHHHHHHHHHHHHHTTTSTTHHHHHHHHHHHHHHHHHHHHHHHHHHHHHHHHHHTT-/-HHHHHHHHHHHHH-/-HHHHHHHHHTT-/-----TT-HHHHHHHHHHHHHHHHHHHHTT--TTHHHHHHHHHHHHHHHHHHHHHHHGGGS-HHHHHHHHHHHHHHHHHHHHHHHHHHHHHHTSSSTTHHHHHHHHHHHHHHHHHHHHHHHHHHHHHHHHHH--/-HHHHHHHHHHHHT-/-HHHHHHHHHT-

Sequence (325 aa):
MANLDRTDDLVYLNVMELVRAVLELKNELSQLPPEGYVVVVKNVGLTLRKLIGSVDDLLPSLPSSSRTEIEGTQKLLNKDLAELINKMRLAQQNAVTSLSEEAKRQMLTASHTLAVDAKNLLDAVDQAKVLANLAHMEELDALLEELERSTMEELDALLEELERANLDRTDDLVYLNVMELVRAVLELKNELSQLPPEGYVVVVKNVGLTLRKLIGSVDDLLPSLPSSSRTEIEGTQKLLNKDLAELINKMRLAQQNAVTSLSEEAKRQMLTASHTLAVDAKNLLDAVDQAKVLANLAMEELDALLEELERSTEELDALLEELER

Foldseek 3Di:
DDDDDCPPVQLVVLLVQLVVLLVVLQVCVPVDALVCLCVSLVSNVVSLVSNVVSVVVVQVVFDPVLVVVLVVLNVVLVVLSVQLVVLSVVLSVCRPPPCNVVSSVSNSVSSVVNSVSSVVNVVSVVVRVVVRVPVD/DVVVVVVVVVVVVVD/DVVVVVVVVVVVD/DDDDCPPPQLVVLLVVLLVLLVVCVVCVVPDALVCLVVSLVVNVVSLVVNVVVLVVCPVVFDPVLNVQLVVLNVVLVVLSVQLVVLSVVLSVCRPPPCNVVSSVSNNVSSVSSSVSSVVSVVSSVVRVVVSVVD/DVVVVVVVVVVVVVD/DVVCVVVVVVVD

Solvent-accessible surface area: 17236 Å² total; per-residue (Å²): 158,104,126,55,117,34,108,120,10,112,4,9,70,14,0,9,72,0,0,78,3,0,11,87,1,24,104,63,4,98,90,43,78,64,77,9,5,46,99,11,0,81,57,0,0,87,16,0,102,102,0,6,18,16,2,52,119,48,16,96,96,9,55,83,92,13,76,110,97,1,97,31,16,22,116,48,0,31,120,11,0,31,76,0,10,75,38,0,79,80,1,56,119,28,31,147,66,112,105,19,110,73,9,31,136,64,0,43,84,12,0,48,58,0,0,62,14,0,42,64,0,0,56,6,2,18,98,1,66,62,93,35,120,143,80,150,47,152,90,0,66,60,23,35,46,69,2,61,182,42,102,78,88,58,1,54,62,35,24,67,50,7,66,118,154,148,78,100,41,107,123,11,114,2,8,72,16,0,9,56,0,0,76,6,0,15,98,0,23,102,58,2,94,139,42,74,66,80,6,6,36,102,14,0,83,68,0,0,88,17,0,93,102,0,23,35,16,0,62,114,52,10,119,92,26,80,91,89,13,111,97,93,1,64,34,6,15,154,58,0,33,132,6,0,33,68,0,5,81,40,0,75,78,0,56,122,30,37,107,70,111,112,19,131,77,9,32,138,56,0,52,76,7,0,41,56,0,0,74,17,0,44,60,0,0,66,8,2,26,104,4,66,60,98,55,83,146,120,32,84,108,0,71,57,21,41,47,82,2,111,184,47,102,167,58,13,60,48,28,15,68,98,2,79,109

CATH classification: 1.20.120.330

B-factor: mean 51.36, std 14.82, range [23.24, 97.05]

Nearest PDB structures (foldseek):
  4xev-assembly1_A  TM=9.943E-01  e=4.124E-15  Homo sapiens
  4xev-assembly2_D  TM=9.849E-01  e=3.360E-15  Homo sapiens
  4r32-assembly1_A  TM=9.857E-01  e=8.449E-15  Homo sapiens
  5f28-assembly3_G  TM=9.711E-01  e=6.957E-11  Mus musculus
  7w8i-assembly1_A  TM=9.775E-01  e=3.772E-10  Homo sapiens